Protein AF-A0A316VBJ9-F1 (afdb_monomer_lite)

Sequence (250 aa):
MTFPTDPPEALTIVIVWHLAFTQAAPQSRPNLYTRKSGAHWKADWDPKSTPYPAARRDDISFSYQSAAAHGNVTIADPYNYLEKSASSSKEVQDFIDQQNSFFKTYQQRIKDTDAIRASIKDAGHYDELSYPEAYGSSDNPLYVYTHKELGSDLKSLYVATEAEIDQAVKNKFSPLPGKKVLDESSLDKNFLIFDQNISPDGKTLLYRLQQRGTNDLTTVHLVDISGLHEGKDAKSYPEQISGNQDILDG

Structure (mmCIF, N/CA/C/O backbone):
data_AF-A0A316VBJ9-F1
#
_entry.id   AF-A0A316VBJ9-F1
#
loop_
_atom_site.group_PDB
_atom_site.id
_atom_site.type_symbol
_atom_site.label_atom_id
_atom_site.label_alt_id
_atom_site.label_comp_id
_atom_site.label_asym_id
_atom_site.label_entity_id
_atom_site.label_seq_id
_atom_site.pdbx_PDB_ins_code
_atom_site.Cartn_x
_atom_site.Cartn_y
_atom_site.Cartn_z
_atom_site.occupancy
_atom_site.B_iso_or_equiv
_atom_site.auth_seq_id
_atom_site.auth_comp_id
_atom_site.auth_asym_id
_atom_site.auth_atom_id
_atom_site.pdbx_PDB_model_num
ATOM 1 N N . MET A 1 1 ? 24.423 -10.918 65.074 1.00 43.62 1 MET A N 1
ATOM 2 C CA . MET A 1 1 ? 23.121 -10.571 64.469 1.00 43.62 1 MET A CA 1
ATOM 3 C C . MET A 1 1 ? 23.283 -10.681 62.970 1.00 43.62 1 MET A C 1
ATOM 5 O O . MET A 1 1 ? 23.841 -9.789 62.350 1.00 43.62 1 MET A O 1
ATOM 9 N N . THR A 1 2 ? 22.922 -11.834 62.430 1.00 38.69 2 THR A N 1
ATOM 10 C CA . THR A 1 2 ? 22.982 -12.171 61.008 1.00 38.69 2 THR A CA 1
ATOM 11 C C . THR A 1 2 ? 21.551 -12.179 60.492 1.00 38.69 2 THR A C 1
ATOM 13 O O . THR A 1 2 ? 20.716 -12.907 61.023 1.00 38.69 2 THR A O 1
ATOM 16 N N . PHE A 1 3 ? 21.261 -11.340 59.503 1.00 34.84 3 PHE A N 1
ATOM 17 C CA . PHE A 1 3 ? 19.997 -11.363 58.776 1.00 34.84 3 PHE A CA 1
ATOM 18 C C . PHE A 1 3 ? 20.146 -12.288 57.566 1.00 34.84 3 PHE A C 1
ATOM 20 O O . PHE A 1 3 ? 21.071 -12.080 56.781 1.00 34.84 3 PHE A O 1
ATOM 27 N N . PRO A 1 4 ? 19.250 -13.263 57.370 1.00 48.00 4 PRO A N 1
ATOM 28 C CA . PRO A 1 4 ? 18.953 -13.787 56.052 1.00 48.00 4 PRO A CA 1
ATOM 29 C C . PRO A 1 4 ? 17.629 -13.183 55.573 1.00 48.00 4 PRO A C 1
ATOM 31 O O . PRO A 1 4 ? 16.663 -13.129 56.328 1.00 48.00 4 PRO A O 1
ATOM 34 N N . THR A 1 5 ? 17.570 -12.728 54.328 1.00 44.34 5 THR A N 1
ATOM 35 C CA . THR A 1 5 ? 16.315 -12.627 53.568 1.00 44.34 5 THR A CA 1
ATOM 36 C C . THR A 1 5 ? 16.679 -12.689 52.092 1.00 44.34 5 THR A C 1
ATOM 38 O O . THR A 1 5 ? 17.076 -11.695 51.490 1.00 44.34 5 THR A O 1
ATOM 41 N N . ASP A 1 6 ? 16.587 -13.894 51.534 1.00 45.88 6 ASP A N 1
ATOM 42 C CA . ASP A 1 6 ? 16.456 -14.078 50.093 1.00 45.88 6 ASP A CA 1
ATOM 43 C C . ASP A 1 6 ? 15.147 -13.419 49.617 1.00 45.88 6 ASP A C 1
ATOM 45 O O . ASP A 1 6 ? 14.146 -13.448 50.347 1.00 45.88 6 ASP A O 1
ATOM 49 N N . PRO A 1 7 ? 15.112 -12.818 48.416 1.00 49.09 7 PRO A N 1
ATOM 50 C CA . PRO A 1 7 ? 13.869 -12.355 47.817 1.00 49.09 7 PRO A CA 1
ATOM 51 C C . PRO A 1 7 ? 13.040 -13.550 47.309 1.00 49.09 7 PRO A C 1
ATOM 53 O O . PRO A 1 7 ? 13.610 -14.559 46.889 1.00 49.09 7 PRO A O 1
ATOM 56 N N . PRO A 1 8 ? 11.697 -13.462 47.314 1.00 45.38 8 PRO A N 1
ATOM 57 C CA . PRO A 1 8 ? 10.857 -14.532 46.801 1.00 45.38 8 PRO A CA 1
ATOM 58 C C . PRO A 1 8 ? 10.971 -14.622 45.275 1.00 45.38 8 PRO A C 1
ATOM 60 O O . PRO A 1 8 ? 10.934 -13.615 44.566 1.00 45.38 8 PRO A O 1
ATOM 63 N N . GLU A 1 9 ? 11.091 -15.855 44.791 1.00 37.72 9 GLU A N 1
ATOM 64 C CA . GLU A 1 9 ? 11.059 -16.219 43.380 1.00 37.72 9 GLU A CA 1
ATOM 65 C C . GLU A 1 9 ? 9.796 -15.669 42.697 1.00 37.72 9 GLU A C 1
ATOM 67 O O . GLU A 1 9 ? 8.664 -15.925 43.116 1.00 37.72 9 GLU A O 1
ATOM 72 N N . ALA A 1 10 ? 9.995 -14.913 41.617 1.00 37.97 10 ALA A N 1
ATOM 73 C CA . ALA A 1 10 ? 8.923 -14.479 40.739 1.00 37.97 10 ALA A CA 1
ATOM 74 C C . ALA A 1 10 ? 8.396 -15.688 39.951 1.00 37.97 10 ALA A C 1
ATOM 76 O O . ALA A 1 10 ? 9.034 -16.182 39.018 1.00 37.97 10 ALA A O 1
ATOM 77 N N . LEU A 1 11 ? 7.211 -16.159 40.332 1.00 29.84 11 LEU A N 1
ATOM 78 C CA . LEU A 1 11 ? 6.446 -17.162 39.601 1.00 29.84 11 LEU A CA 1
ATOM 79 C C . LEU A 1 11 ? 6.048 -16.579 38.234 1.00 29.84 11 LEU A C 1
ATOM 81 O O . LEU A 1 11 ? 5.080 -15.834 38.106 1.00 29.84 11 LEU A O 1
ATOM 85 N N . THR A 1 12 ? 6.825 -16.901 37.202 1.00 31.16 12 THR A N 1
ATOM 86 C CA . THR A 1 12 ? 6.486 -16.577 35.813 1.00 31.16 12 THR A CA 1
ATOM 87 C C . THR A 1 12 ? 5.413 -17.559 35.352 1.00 31.16 12 THR A C 1
ATOM 89 O O . THR A 1 12 ? 5.709 -18.691 34.971 1.00 31.16 12 THR A O 1
ATOM 92 N N . ILE A 1 13 ? 4.148 -17.146 35.418 1.00 30.80 13 ILE A N 1
ATOM 93 C CA . ILE A 1 13 ? 3.036 -17.901 34.838 1.00 30.80 13 ILE A CA 1
ATOM 94 C C . ILE A 1 13 ? 2.991 -17.576 33.342 1.00 30.80 13 ILE A C 1
ATOM 96 O O . ILE A 1 13 ? 2.482 -16.539 32.926 1.00 30.80 13 ILE A O 1
ATOM 100 N N . VAL A 1 14 ? 3.528 -18.478 32.520 1.00 28.28 14 VAL A N 1
ATOM 101 C CA . VAL A 1 14 ? 3.320 -18.465 31.068 1.00 28.28 14 VAL A CA 1
ATOM 102 C C . VAL A 1 14 ? 1.932 -19.045 30.793 1.00 28.28 14 VAL A C 1
ATOM 104 O O . VAL A 1 14 ? 1.747 -20.262 30.782 1.00 28.28 14 VAL A O 1
ATOM 107 N N . ILE A 1 15 ? 0.933 -18.182 30.597 1.00 32.59 15 ILE A N 1
ATOM 108 C CA . ILE A 1 15 ? -0.398 -18.603 30.144 1.00 32.59 15 ILE A CA 1
ATOM 109 C C . ILE A 1 15 ? -0.349 -18.764 28.622 1.00 32.59 15 ILE A C 1
ATOM 111 O O . ILE A 1 15 ? -0.458 -17.799 27.869 1.00 32.59 15 ILE A O 1
ATOM 115 N N . VAL A 1 16 ? -0.170 -20.003 28.164 1.00 26.97 16 VAL A N 1
ATOM 116 C CA . VAL A 1 16 ? -0.302 -20.368 26.749 1.00 26.97 16 VAL A CA 1
ATOM 117 C C . VAL A 1 16 ? -1.788 -20.517 26.422 1.00 26.97 16 VAL A C 1
ATOM 119 O O . VAL A 1 16 ? -2.390 -21.563 26.671 1.00 26.97 16 VAL A O 1
ATOM 122 N N . TRP A 1 17 ? -2.392 -19.477 25.849 1.00 29.31 17 TRP A N 1
ATOM 123 C CA . TRP A 1 17 ? -3.736 -19.563 25.281 1.00 29.31 17 TRP A CA 1
ATOM 124 C C . TRP A 1 17 ? -3.707 -20.380 23.986 1.00 29.31 17 TRP A C 1
ATOM 126 O O . TRP A 1 17 ? -3.289 -19.904 22.934 1.00 29.31 17 TRP A O 1
ATOM 136 N N . HIS A 1 18 ? -4.190 -21.621 24.051 1.00 29.30 18 HIS A N 1
ATOM 137 C CA . HIS A 1 18 ? -4.585 -22.368 22.860 1.00 29.30 18 HIS A CA 1
ATOM 138 C C . HIS A 1 18 ? -5.971 -21.884 22.420 1.00 29.30 18 HIS A C 1
ATOM 140 O O . HIS A 1 18 ? -6.995 -22.432 22.829 1.00 29.30 18 HIS A O 1
ATOM 146 N N . LEU A 1 19 ? -6.015 -20.847 21.582 1.00 35.38 19 LEU A N 1
ATOM 147 C CA . LEU A 1 19 ? -7.219 -20.505 20.826 1.00 35.38 19 LEU A CA 1
ATOM 148 C C . LEU A 1 19 ? -7.423 -21.563 19.737 1.00 35.38 19 LEU A C 1
ATOM 150 O O . LEU A 1 19 ? -6.869 -21.486 18.641 1.00 35.38 19 LEU A O 1
ATOM 154 N N . ALA A 1 20 ? -8.225 -22.577 20.053 1.00 31.31 20 ALA A N 1
ATOM 155 C CA . ALA A 1 20 ? -8.790 -23.465 19.052 1.00 31.31 20 ALA A CA 1
ATOM 156 C C . ALA A 1 20 ? -9.831 -22.678 18.243 1.00 31.31 20 ALA A C 1
ATOM 158 O O . ALA A 1 20 ? -11.001 -22.588 18.619 1.00 31.31 20 ALA A O 1
ATOM 159 N N . PHE A 1 21 ? -9.404 -22.089 17.125 1.00 34.66 21 PHE A N 1
ATOM 160 C CA . PHE A 1 21 ? -10.326 -21.619 16.098 1.00 34.66 21 PHE A CA 1
ATOM 161 C C . PHE A 1 21 ? -11.151 -22.817 15.624 1.00 34.66 21 PHE A C 1
ATOM 163 O O . PHE A 1 21 ? -10.637 -23.737 14.986 1.00 34.66 21 PHE A O 1
ATOM 170 N N . THR A 1 22 ? -12.445 -22.817 15.935 1.00 37.38 22 THR A N 1
ATOM 171 C CA . THR A 1 22 ? -13.410 -23.707 15.290 1.00 37.38 22 THR A CA 1
ATOM 172 C C . THR A 1 22 ? -13.590 -23.205 13.861 1.00 37.38 22 THR A C 1
ATOM 174 O O . THR A 1 22 ? -14.490 -22.427 13.554 1.00 37.38 22 THR A O 1
ATOM 177 N N . GLN A 1 23 ? -12.671 -23.610 12.983 1.00 37.97 23 GLN A N 1
ATOM 178 C CA . GLN A 1 23 ? -12.847 -23.508 11.542 1.00 37.97 23 GLN A CA 1
ATOM 179 C C . GLN A 1 23 ? -14.146 -24.238 11.195 1.00 37.97 23 GLN A C 1
ATOM 181 O O . GLN A 1 23 ? -14.302 -25.422 11.505 1.00 37.97 23 GLN A O 1
ATOM 186 N N . ALA A 1 24 ? -15.088 -23.535 10.565 1.00 41.62 24 ALA A N 1
ATOM 187 C CA . ALA A 1 24 ? -16.178 -24.197 9.868 1.00 41.62 24 ALA A CA 1
ATOM 188 C C . ALA A 1 24 ? -15.560 -25.265 8.956 1.00 41.62 24 ALA A C 1
ATOM 190 O O . ALA A 1 24 ? -14.603 -24.973 8.232 1.00 41.62 24 ALA A O 1
ATOM 191 N N . ALA A 1 25 ? -16.056 -26.502 9.050 1.00 36.25 25 ALA A N 1
ATOM 192 C CA . ALA A 1 25 ? -15.531 -27.615 8.274 1.00 36.25 25 ALA A CA 1
ATOM 193 C C . ALA A 1 25 ? -15.444 -27.190 6.799 1.00 36.25 25 ALA A C 1
ATOM 195 O O . ALA A 1 25 ? -16.459 -26.739 6.253 1.00 36.25 25 ALA A O 1
ATOM 196 N N . PRO A 1 26 ? -14.265 -27.276 6.154 1.00 39.97 26 PRO A N 1
ATOM 197 C CA . PRO A 1 26 ? -14.148 -26.926 4.752 1.00 39.97 26 PRO A CA 1
ATOM 198 C C . PRO A 1 26 ? -15.129 -27.808 3.987 1.00 39.97 26 PRO A C 1
ATOM 200 O O . PRO A 1 26 ? -15.003 -29.035 3.996 1.00 39.97 26 PRO A O 1
ATOM 203 N N . GLN A 1 27 ? -16.134 -27.192 3.355 1.00 44.66 27 GLN A N 1
ATOM 204 C CA . GLN A 1 27 ? -16.960 -27.909 2.394 1.00 44.66 27 GLN A CA 1
ATOM 205 C C . GLN A 1 27 ? -16.010 -28.587 1.414 1.00 44.66 27 GLN A C 1
ATOM 207 O O . GLN A 1 27 ? -15.062 -27.951 0.946 1.00 44.66 27 GLN A O 1
ATOM 212 N N . SER A 1 28 ? -16.217 -29.883 1.179 1.00 38.12 28 SER A N 1
ATOM 213 C CA . SER A 1 28 ? -15.371 -30.707 0.322 1.00 38.12 28 SER A CA 1
ATOM 214 C C . SER A 1 28 ? -15.272 -30.057 -1.054 1.00 38.12 28 SER A C 1
ATOM 216 O O . SER A 1 28 ? -16.154 -30.222 -1.899 1.00 38.12 28 SER A O 1
ATOM 218 N N . ARG A 1 29 ? -14.219 -29.265 -1.267 1.00 51.59 29 ARG A N 1
ATOM 219 C CA . ARG A 1 29 ? -13.944 -28.661 -2.562 1.00 51.59 29 ARG A CA 1
ATOM 220 C C . ARG A 1 29 ? -13.631 -29.813 -3.515 1.00 51.59 29 ARG A C 1
ATOM 222 O O . ARG A 1 29 ? -12.867 -30.706 -3.134 1.00 51.59 29 ARG A O 1
ATOM 229 N N . PRO A 1 30 ? -14.193 -29.835 -4.735 1.00 46.28 30 PRO A N 1
ATOM 230 C CA . PRO A 1 30 ? -13.723 -30.765 -5.745 1.00 46.28 30 PRO A CA 1
ATOM 231 C C . PRO A 1 30 ? -12.208 -30.599 -5.872 1.00 46.28 30 PRO A C 1
ATOM 233 O O . PRO A 1 30 ? -11.677 -29.489 -5.838 1.00 46.28 30 PRO A O 1
ATOM 236 N N . ASN A 1 31 ? -11.519 -31.732 -5.930 1.00 43.50 31 ASN A N 1
ATOM 237 C CA . ASN A 1 31 ? -10.070 -31.840 -5.887 1.00 43.50 31 ASN A CA 1
ATOM 238 C C . ASN A 1 31 ? -9.469 -31.235 -7.177 1.00 43.50 31 ASN A C 1
ATOM 240 O O . ASN A 1 31 ? -9.134 -31.953 -8.116 1.00 43.50 31 ASN A O 1
ATOM 244 N N . LEU A 1 32 ? -9.376 -29.901 -7.246 1.00 47.41 32 LEU A N 1
ATOM 245 C CA . LEU A 1 32 ? -8.895 -29.134 -8.407 1.00 47.41 32 LEU A CA 1
ATOM 246 C C . LEU A 1 32 ? -7.389 -29.323 -8.672 1.00 47.41 32 LEU A C 1
ATOM 248 O O . LEU A 1 32 ? -6.874 -28.851 -9.681 1.00 47.41 32 LEU A O 1
ATOM 252 N N . TYR A 1 33 ? -6.685 -30.057 -7.805 1.00 45.66 33 TYR A N 1
ATOM 253 C CA . TYR A 1 33 ? -5.248 -30.310 -7.897 1.00 45.66 33 TYR A CA 1
ATOM 254 C C . TYR A 1 33 ? -4.902 -31.782 -8.143 1.00 45.66 33 TYR A C 1
ATOM 256 O O . TYR A 1 33 ? -3.882 -32.273 -7.663 1.00 45.66 33 TYR A O 1
ATOM 264 N N . THR A 1 34 ? -5.664 -32.495 -8.977 1.00 44.47 34 THR A N 1
ATOM 265 C CA . THR A 1 34 ? -5.051 -33.612 -9.719 1.00 44.47 34 THR A CA 1
ATOM 266 C C . THR A 1 34 ? -4.151 -33.027 -10.807 1.00 44.47 34 THR A C 1
ATOM 268 O O . THR A 1 34 ? -4.481 -32.982 -11.991 1.00 44.47 34 THR A O 1
ATOM 271 N N . ARG A 1 35 ? -2.978 -32.536 -10.388 1.00 46.91 35 ARG A N 1
ATOM 272 C CA . ARG A 1 35 ? -1.891 -32.156 -11.287 1.00 46.91 35 ARG A CA 1
ATOM 273 C C . ARG A 1 35 ? -1.457 -33.435 -11.993 1.00 46.91 35 ARG A C 1
ATOM 275 O O . ARG A 1 35 ? -0.703 -34.222 -11.431 1.00 46.91 35 ARG A O 1
ATOM 282 N N . LYS A 1 36 ? -1.957 -33.668 -13.212 1.00 47.69 36 LYS A N 1
ATOM 283 C CA . LYS A 1 36 ? -1.392 -34.678 -14.111 1.00 47.69 36 LYS A CA 1
ATOM 284 C C . LYS A 1 36 ? 0.086 -34.332 -14.294 1.00 47.69 36 LYS A C 1
ATOM 286 O O . LYS A 1 36 ? 0.435 -33.419 -15.041 1.00 47.69 36 LYS A O 1
ATOM 291 N N . SER A 1 37 ? 0.942 -35.028 -13.555 1.00 46.81 37 SER A N 1
ATOM 292 C CA . SER A 1 37 ? 2.392 -35.021 -13.699 1.00 46.81 37 SER A CA 1
ATOM 293 C C . SER A 1 37 ? 2.715 -35.527 -15.105 1.00 46.81 37 SER A C 1
ATOM 295 O O . SER A 1 37 ? 2.762 -36.729 -15.345 1.00 46.81 37 SER A O 1
ATOM 297 N N . GLY A 1 38 ? 2.806 -34.607 -16.062 1.00 42.53 38 GLY A N 1
ATOM 298 C CA . GLY A 1 38 ? 2.969 -34.925 -17.482 1.00 42.53 38 GLY A CA 1
ATOM 299 C C . GLY A 1 38 ? 2.741 -33.740 -18.421 1.00 42.53 38 GLY A C 1
ATOM 300 O O . GLY A 1 38 ? 3.240 -33.751 -19.542 1.00 42.53 38 GLY A O 1
ATOM 301 N N . ALA A 1 39 ? 2.057 -32.681 -17.974 1.00 45.50 39 ALA A N 1
ATOM 302 C CA . ALA A 1 39 ? 2.025 -31.426 -18.718 1.00 45.50 39 ALA A CA 1
ATOM 303 C C . ALA A 1 39 ? 3.348 -30.674 -18.507 1.00 45.50 39 ALA A C 1
ATOM 305 O O . ALA A 1 39 ? 3.509 -29.907 -17.556 1.00 45.50 39 ALA A O 1
ATOM 306 N N . HIS A 1 40 ? 4.315 -30.910 -19.394 1.00 46.25 40 HIS A N 1
ATOM 307 C CA . HIS A 1 40 ? 5.366 -29.935 -19.646 1.00 46.25 40 HIS A CA 1
ATOM 308 C C . HIS A 1 40 ? 4.662 -28.625 -20.005 1.00 46.25 40 HIS A C 1
ATOM 310 O O . HIS A 1 40 ? 4.031 -28.536 -21.056 1.00 46.25 40 HIS A O 1
ATOM 316 N N . TRP A 1 41 ? 4.728 -27.628 -19.127 1.00 48.56 41 TRP A N 1
ATOM 317 C CA . TRP A 1 41 ? 4.361 -26.259 -19.459 1.00 48.56 41 TRP A CA 1
ATOM 318 C C . TRP A 1 41 ? 5.409 -25.766 -20.464 1.00 48.56 41 TRP A C 1
ATOM 320 O O . TRP A 1 41 ? 6.340 -25.046 -20.140 1.00 48.56 41 TRP A O 1
ATOM 330 N N . LYS A 1 42 ? 5.348 -26.210 -21.720 1.00 52.47 42 LYS A N 1
ATOM 331 C CA . LYS A 1 42 ? 5.955 -25.394 -22.760 1.00 52.47 42 LYS A CA 1
ATOM 332 C C . LYS A 1 42 ? 5.109 -24.137 -22.757 1.00 52.47 42 LYS A C 1
ATOM 334 O O . LYS A 1 42 ? 3.927 -24.198 -23.073 1.00 52.47 42 LYS A O 1
ATOM 339 N N . ALA A 1 43 ? 5.678 -23.030 -22.291 1.00 58.00 43 ALA A N 1
ATOM 340 C CA . ALA A 1 43 ? 5.102 -21.743 -22.616 1.00 58.00 43 ALA A CA 1
ATOM 341 C C . ALA A 1 43 ? 4.974 -21.745 -24.145 1.00 58.00 43 ALA A C 1
ATOM 343 O O . ALA A 1 43 ? 5.987 -21.870 -24.832 1.00 58.00 43 ALA A O 1
ATOM 344 N N . ASP A 1 44 ? 3.748 -21.691 -24.671 1.00 66.81 44 ASP A N 1
ATOM 345 C CA . ASP A 1 44 ? 3.440 -21.623 -26.112 1.00 66.81 44 ASP A CA 1
ATOM 346 C C . ASP A 1 44 ? 3.875 -20.270 -26.713 1.00 66.81 44 ASP A C 1
ATOM 348 O O . ASP A 1 44 ? 3.222 -19.679 -27.576 1.00 66.81 44 ASP A O 1
ATOM 352 N N . TRP A 1 45 ? 4.959 -19.716 -26.185 1.00 72.44 45 TRP A N 1
ATOM 353 C CA . TRP A 1 45 ? 5.523 -18.450 -26.560 1.00 72.44 45 TRP A CA 1
ATOM 354 C C . TRP A 1 45 ? 6.801 -18.708 -27.348 1.00 72.44 45 TRP A C 1
ATOM 356 O O . TRP A 1 45 ? 7.751 -19.323 -26.864 1.00 72.44 45 TRP A O 1
ATOM 366 N N . ASP A 1 46 ? 6.797 -18.233 -28.586 1.00 82.81 46 ASP A N 1
ATOM 367 C CA . ASP A 1 46 ? 7.933 -18.277 -29.489 1.00 82.81 46 ASP A CA 1
ATOM 368 C C . ASP A 1 46 ? 8.228 -16.840 -29.952 1.00 82.81 46 ASP A C 1
ATOM 370 O O . ASP A 1 46 ? 7.377 -16.239 -30.613 1.00 82.81 46 ASP A O 1
ATOM 374 N N . PRO A 1 47 ? 9.417 -16.284 -29.650 1.00 85.31 47 PRO A N 1
ATOM 375 C CA . PRO A 1 47 ? 9.780 -14.921 -30.038 1.00 85.31 47 PRO A CA 1
ATOM 376 C C . PRO A 1 47 ? 9.828 -14.721 -31.549 1.00 85.31 47 PRO A C 1
ATOM 378 O O . PRO A 1 47 ? 9.805 -13.585 -32.011 1.00 85.31 47 PRO A O 1
ATOM 381 N N . LYS A 1 48 ? 9.935 -15.796 -32.336 1.00 86.62 48 LYS A N 1
ATOM 382 C CA . LYS A 1 48 ? 9.921 -15.689 -33.797 1.00 86.62 48 LYS A CA 1
ATOM 383 C C . LYS A 1 48 ? 8.508 -15.448 -34.318 1.00 86.62 48 LYS A C 1
ATOM 385 O O . LYS A 1 48 ? 8.331 -14.637 -35.220 1.00 86.62 48 LYS A O 1
ATOM 390 N N . SER A 1 49 ? 7.514 -16.132 -33.753 1.00 85.19 49 SER A N 1
ATOM 391 C CA . SER A 1 49 ? 6.102 -15.963 -34.123 1.00 85.19 49 SER A CA 1
ATOM 392 C C . SER A 1 49 ? 5.420 -14.780 -33.428 1.00 85.19 49 SER A C 1
ATOM 394 O O . SER A 1 49 ? 4.489 -14.202 -33.979 1.00 85.19 49 SER A O 1
ATOM 396 N N . THR A 1 50 ? 5.864 -14.415 -32.221 1.00 85.81 50 THR A N 1
ATOM 397 C CA . THR A 1 50 ? 5.352 -13.280 -31.440 1.00 85.81 50 THR A CA 1
ATOM 398 C C . THR A 1 50 ? 6.539 -12.438 -30.947 1.00 85.81 50 THR A C 1
ATOM 400 O O . THR A 1 50 ? 6.969 -12.602 -29.801 1.00 85.81 50 THR A O 1
ATOM 403 N N . PRO A 1 51 ? 7.122 -11.584 -31.810 1.00 91.44 51 PRO A N 1
ATOM 404 C CA . PRO A 1 51 ? 8.320 -10.824 -31.474 1.00 91.44 51 PRO A CA 1
ATOM 405 C C . PRO A 1 51 ? 8.067 -9.822 -30.351 1.00 91.44 51 PRO A C 1
ATOM 407 O O . PRO A 1 51 ? 6.972 -9.279 -30.207 1.00 91.44 51 PRO A O 1
ATOM 410 N N . TYR A 1 52 ? 9.112 -9.570 -29.566 1.00 94.06 52 TYR A N 1
ATOM 411 C CA . TYR A 1 52 ? 9.095 -8.517 -28.559 1.00 94.06 52 TYR A CA 1
ATOM 412 C C . TYR A 1 52 ? 8.962 -7.132 -29.205 1.00 94.06 52 TYR A C 1
ATOM 414 O O . TYR A 1 52 ? 9.457 -6.930 -30.320 1.00 94.06 52 TYR A O 1
ATOM 422 N N . PRO A 1 53 ? 8.371 -6.156 -28.493 1.00 95.19 53 PRO A N 1
ATOM 423 C CA . PRO A 1 53 ? 8.456 -4.758 -28.887 1.00 95.19 53 PRO A CA 1
ATOM 424 C C . PRO A 1 53 ? 9.909 -4.319 -29.083 1.00 95.19 53 PRO A C 1
ATOM 426 O O . PRO A 1 53 ? 10.791 -4.674 -28.296 1.00 95.19 53 PRO A O 1
ATOM 429 N N . ALA A 1 54 ? 10.161 -3.540 -30.133 1.00 94.88 54 ALA A N 1
ATOM 430 C CA . ALA A 1 54 ? 11.486 -2.997 -30.385 1.00 94.88 54 ALA A CA 1
ATOM 431 C C . ALA A 1 54 ? 11.829 -1.939 -29.326 1.00 94.88 54 ALA A C 1
ATOM 433 O O . ALA A 1 54 ? 11.033 -1.045 -29.051 1.00 94.88 54 ALA A O 1
ATOM 434 N N . ALA A 1 55 ? 13.032 -2.022 -28.760 1.00 96.12 55 ALA A N 1
ATOM 435 C CA . ALA A 1 55 ? 13.571 -1.010 -27.860 1.00 96.12 55 ALA A CA 1
ATOM 436 C C . ALA A 1 55 ? 14.731 -0.291 -28.555 1.00 96.12 55 ALA A C 1
ATOM 438 O O . ALA A 1 55 ? 15.685 -0.946 -28.993 1.00 96.12 55 ALA A O 1
ATOM 439 N N . ARG A 1 56 ? 14.663 1.045 -28.642 1.00 96.06 56 ARG A N 1
ATOM 440 C CA . ARG A 1 56 ? 15.782 1.871 -29.118 1.00 96.06 56 ARG A CA 1
ATOM 441 C C . ARG A 1 56 ? 17.007 1.616 -28.240 1.00 96.06 56 ARG A C 1
ATOM 443 O O . ARG A 1 56 ? 16.867 1.352 -27.049 1.00 96.06 56 ARG A O 1
ATOM 450 N N . ARG A 1 57 ? 18.194 1.667 -28.841 1.00 98.12 57 ARG A N 1
ATOM 451 C CA . ARG A 1 57 ? 19.475 1.557 -28.142 1.00 98.12 57 ARG A CA 1
ATOM 452 C C . ARG A 1 57 ? 20.306 2.788 -28.453 1.00 98.12 57 ARG A C 1
ATOM 454 O O . ARG A 1 57 ? 20.493 3.097 -29.627 1.00 98.12 57 ARG A O 1
ATOM 461 N N . ASP A 1 58 ? 20.800 3.428 -27.408 1.00 96.38 58 ASP A N 1
ATOM 462 C CA . ASP A 1 58 ? 21.694 4.574 -27.495 1.00 96.38 58 ASP A CA 1
ATOM 463 C C . ASP A 1 58 ? 23.146 4.169 -27.259 1.00 96.38 58 ASP A C 1
ATOM 465 O O . ASP A 1 58 ? 23.435 3.104 -26.712 1.00 96.38 58 ASP A O 1
ATOM 469 N N . ASP A 1 59 ? 24.065 5.034 -27.674 1.00 97.56 59 ASP A N 1
ATOM 470 C CA . ASP A 1 59 ? 25.492 4.912 -27.371 1.00 97.56 59 ASP A CA 1
ATOM 471 C C . ASP A 1 59 ? 25.838 5.775 -26.148 1.00 97.56 59 ASP A C 1
ATOM 473 O O . ASP A 1 59 ? 26.619 6.724 -26.211 1.00 97.56 59 ASP A O 1
ATOM 477 N N . ILE A 1 60 ? 25.151 5.507 -25.034 1.00 97.81 60 ILE A N 1
ATOM 478 C CA . ILE A 1 60 ? 25.398 6.158 -23.743 1.00 97.81 60 ILE A CA 1
ATOM 479 C C . ILE A 1 60 ? 26.264 5.225 -22.904 1.00 97.81 60 ILE A C 1
ATOM 481 O O . ILE A 1 60 ? 26.032 4.018 -22.848 1.00 97.81 60 ILE A O 1
ATOM 485 N N . SER A 1 61 ? 27.284 5.782 -22.256 1.00 98.19 61 SER A N 1
ATOM 486 C CA . SER A 1 61 ? 28.165 5.057 -21.343 1.00 98.19 61 SER A CA 1
ATOM 487 C C . SER A 1 61 ? 28.528 5.923 -20.145 1.00 98.19 61 SER A C 1
ATOM 489 O O . SER A 1 61 ? 28.716 7.132 -20.272 1.00 98.19 61 SER A O 1
ATOM 491 N N . PHE A 1 62 ? 28.697 5.283 -18.995 1.00 98.06 62 PHE A N 1
ATOM 492 C CA . PHE A 1 62 ? 29.104 5.915 -17.747 1.00 98.06 62 PHE A CA 1
ATOM 493 C C . PHE A 1 62 ? 30.448 5.356 -17.285 1.00 98.06 62 PHE A C 1
ATOM 495 O O . PHE A 1 62 ? 30.763 4.190 -17.517 1.00 98.06 62 PHE A O 1
ATOM 502 N N . SER A 1 63 ? 31.259 6.194 -16.644 1.00 97.94 63 SER A N 1
ATOM 503 C CA . SER A 1 63 ? 32.577 5.818 -16.131 1.00 97.94 63 SER A CA 1
ATOM 504 C C . SER A 1 63 ? 32.566 5.846 -14.609 1.00 97.94 63 SER A C 1
ATOM 506 O O . SER A 1 63 ? 32.222 6.869 -14.016 1.00 97.94 63 SER A O 1
ATOM 508 N N . TYR A 1 64 ? 32.961 4.739 -13.987 1.00 97.75 64 TYR A N 1
ATOM 509 C CA . TYR A 1 64 ? 32.979 4.576 -12.536 1.00 97.75 64 TYR A CA 1
ATOM 510 C C . TYR A 1 64 ? 34.373 4.188 -12.057 1.00 97.75 64 TYR A C 1
ATOM 512 O O . TYR A 1 64 ? 35.043 3.364 -12.678 1.00 97.75 64 TYR A O 1
ATOM 520 N N . GLN A 1 65 ? 34.793 4.737 -10.920 1.00 97.75 65 GLN A N 1
ATOM 521 C CA . GLN A 1 65 ? 36.027 4.317 -10.259 1.00 97.75 65 GLN A CA 1
ATOM 522 C C . GLN A 1 65 ? 35.866 2.896 -9.706 1.00 97.75 65 GLN A C 1
ATOM 524 O O . GLN A 1 65 ? 34.878 2.581 -9.044 1.00 97.75 65 GLN A O 1
ATOM 529 N N . SER A 1 66 ? 36.856 2.044 -9.946 1.00 97.38 66 SER A N 1
ATOM 530 C CA . SER A 1 66 ? 36.904 0.664 -9.474 1.00 97.38 66 SER A CA 1
ATOM 531 C C . SER A 1 66 ? 38.220 0.405 -8.757 1.00 97.38 66 SER A C 1
ATOM 533 O O . SER A 1 66 ? 39.303 0.479 -9.342 1.00 97.38 66 SER A O 1
ATOM 535 N N . ALA A 1 67 ? 38.122 0.040 -7.479 1.00 96.19 67 ALA A N 1
ATOM 536 C CA . ALA A 1 67 ? 39.280 -0.351 -6.683 1.00 96.19 67 ALA A CA 1
ATOM 537 C C . ALA A 1 67 ? 39.965 -1.605 -7.251 1.00 96.19 67 ALA A C 1
ATOM 539 O O . ALA A 1 67 ? 41.189 -1.663 -7.285 1.00 96.19 67 ALA A O 1
ATOM 540 N N . ALA A 1 68 ? 39.187 -2.574 -7.749 1.00 96.44 68 ALA A N 1
ATOM 541 C CA . ALA A 1 68 ? 39.713 -3.813 -8.325 1.00 96.44 68 ALA A CA 1
ATOM 542 C C . ALA A 1 68 ? 40.444 -3.587 -9.657 1.00 96.44 68 ALA A C 1
ATOM 544 O O . ALA A 1 68 ? 41.419 -4.271 -9.949 1.00 96.44 68 ALA A O 1
ATOM 545 N N . ALA A 1 69 ? 39.989 -2.618 -10.457 1.00 94.94 69 ALA A N 1
ATOM 546 C CA . ALA A 1 69 ? 40.672 -2.226 -11.688 1.00 94.94 69 ALA A CA 1
ATOM 547 C C . ALA A 1 69 ? 41.792 -1.198 -11.445 1.00 94.94 69 ALA A C 1
ATOM 549 O O . ALA A 1 69 ? 42.469 -0.810 -12.393 1.00 94.94 69 ALA A O 1
ATOM 550 N N . HIS A 1 70 ? 41.968 -0.740 -10.197 1.00 93.81 70 HIS A N 1
ATOM 551 C CA . HIS A 1 70 ? 42.856 0.360 -9.817 1.00 93.81 70 HIS A CA 1
ATOM 552 C C . HIS A 1 70 ? 42.698 1.600 -10.722 1.00 93.81 70 HIS A C 1
ATOM 554 O O . HIS A 1 70 ? 43.677 2.245 -11.095 1.00 93.81 70 HIS A O 1
ATOM 560 N N . GLY A 1 71 ? 41.457 1.923 -11.096 1.00 95.69 71 GLY A N 1
ATOM 561 C CA . GLY A 1 71 ? 41.145 2.986 -12.048 1.00 95.69 71 GLY A CA 1
ATOM 562 C C . GLY A 1 71 ? 39.685 2.964 -12.493 1.00 95.69 71 GLY A C 1
ATOM 563 O O . GLY A 1 71 ? 38.841 2.330 -11.865 1.00 95.69 71 GLY A O 1
ATOM 564 N N . ASN A 1 72 ? 39.379 3.656 -13.588 1.00 97.69 72 ASN A N 1
ATOM 565 C CA . ASN A 1 72 ? 38.014 3.746 -14.104 1.00 97.69 72 ASN A CA 1
ATOM 566 C C . ASN A 1 72 ? 37.608 2.529 -14.944 1.00 97.69 72 ASN A C 1
ATOM 568 O O . ASN A 1 72 ? 38.402 1.999 -15.720 1.00 97.69 72 ASN A O 1
ATOM 572 N N . VAL A 1 73 ? 36.331 2.161 -14.852 1.00 98.06 73 VAL A N 1
ATOM 573 C CA . VAL A 1 73 ? 35.652 1.198 -15.722 1.00 98.06 73 VAL A CA 1
ATOM 574 C C . VAL A 1 73 ? 34.483 1.901 -16.402 1.00 98.06 73 VAL A C 1
ATOM 576 O O . VAL A 1 73 ? 33.661 2.536 -15.742 1.00 98.06 73 VAL A O 1
ATOM 579 N N . THR A 1 74 ? 34.404 1.773 -17.724 1.00 98.12 74 THR A N 1
ATOM 580 C CA . THR A 1 74 ? 33.303 2.310 -18.529 1.00 98.12 74 THR A CA 1
ATOM 581 C C . THR A 1 74 ? 32.252 1.234 -18.779 1.00 98.12 74 THR A C 1
ATOM 583 O O . THR A 1 74 ? 32.585 0.128 -19.204 1.00 98.12 74 THR A O 1
ATOM 586 N N . ILE A 1 75 ? 30.987 1.560 -18.525 1.00 97.94 75 ILE A N 1
ATOM 587 C CA . ILE A 1 75 ? 29.834 0.671 -18.677 1.00 97.94 75 ILE A CA 1
ATOM 588 C C . ILE A 1 75 ? 28.836 1.342 -19.619 1.00 97.94 75 ILE A C 1
ATOM 590 O O . ILE A 1 75 ? 28.419 2.471 -19.370 1.00 97.94 75 ILE A O 1
ATOM 594 N N . ALA A 1 76 ? 28.456 0.647 -20.690 1.00 98.38 76 ALA A N 1
ATOM 595 C CA . ALA A 1 76 ? 27.425 1.121 -21.604 1.00 98.38 76 ALA A CA 1
ATOM 596 C C . ALA A 1 76 ? 26.030 0.959 -20.988 1.00 98.38 76 ALA A C 1
ATOM 598 O O . ALA A 1 76 ? 25.687 -0.122 -20.504 1.00 98.38 76 ALA A O 1
ATOM 599 N N . ASP A 1 77 ? 25.217 2.007 -21.080 1.00 98.12 77 ASP A N 1
ATOM 600 C CA . ASP A 1 77 ? 23.799 2.011 -20.735 1.00 98.12 77 ASP A CA 1
ATOM 601 C C . ASP A 1 77 ? 22.960 2.392 -21.968 1.00 98.12 77 ASP A C 1
ATOM 603 O O . ASP A 1 77 ? 22.519 3.533 -22.134 1.00 98.12 77 ASP A O 1
ATOM 607 N N . PRO A 1 78 ? 22.726 1.432 -22.876 1.00 98.25 78 PRO A N 1
ATOM 608 C CA . PRO A 1 78 ? 22.029 1.699 -24.127 1.00 98.25 78 PRO A CA 1
ATOM 609 C C . PRO A 1 78 ? 20.541 2.017 -23.944 1.00 98.25 78 PRO A C 1
ATOM 611 O O . PRO A 1 78 ? 19.884 2.383 -24.917 1.00 98.25 78 PRO A O 1
ATOM 614 N N . TYR A 1 79 ? 19.988 1.856 -22.740 1.00 98.12 79 TYR A N 1
ATOM 615 C CA . TYR A 1 79 ? 18.572 2.076 -22.454 1.00 98.12 79 TYR A CA 1
ATOM 616 C C . TYR A 1 79 ? 18.338 3.233 -21.481 1.00 98.12 79 TYR A C 1
ATOM 618 O O . TYR A 1 79 ? 17.215 3.396 -21.008 1.00 98.12 79 TYR A O 1
A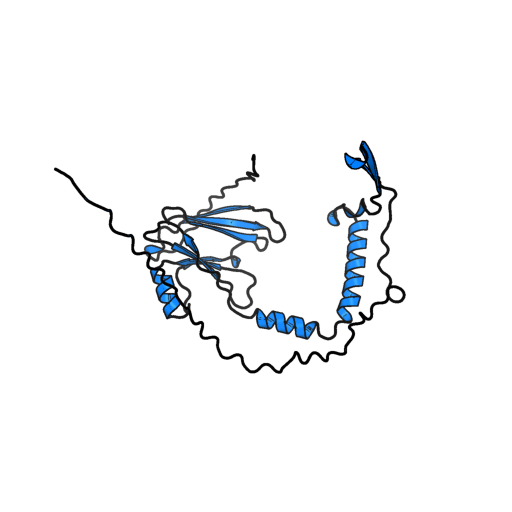TOM 626 N N . ASN A 1 80 ? 19.350 4.078 -21.259 1.00 97.75 80 ASN A N 1
ATOM 627 C CA . ASN A 1 80 ? 19.285 5.209 -20.335 1.00 97.75 80 ASN A CA 1
ATOM 628 C C . ASN A 1 80 ? 18.065 6.126 -20.563 1.00 97.75 80 ASN A C 1
ATOM 630 O O . ASN A 1 80 ? 17.493 6.672 -19.625 1.00 97.75 80 ASN A O 1
ATOM 634 N N . TYR A 1 81 ? 17.588 6.257 -21.807 1.00 97.25 81 TYR A N 1
ATOM 635 C CA . TYR A 1 81 ? 16.399 7.063 -22.116 1.00 97.25 81 TYR A CA 1
ATOM 636 C C . TYR A 1 81 ? 15.117 6.617 -21.391 1.00 97.25 81 TYR A C 1
ATOM 638 O O . TYR A 1 81 ? 14.208 7.439 -21.242 1.00 97.25 81 TYR A O 1
ATOM 646 N N . LEU A 1 82 ? 15.039 5.355 -20.946 1.00 97.88 82 LEU A N 1
ATOM 647 C CA . LEU A 1 82 ? 13.916 4.812 -20.175 1.00 97.88 82 LEU A CA 1
ATOM 648 C C . LEU A 1 82 ? 13.866 5.332 -18.730 1.00 97.88 82 LEU A C 1
ATOM 650 O O . LEU A 1 82 ? 12.848 5.149 -18.071 1.00 97.88 82 LEU A O 1
ATOM 654 N N . GLU A 1 83 ? 14.911 6.009 -18.242 1.00 96.94 83 GLU A N 1
ATOM 655 C CA . GLU A 1 83 ? 14.903 6.662 -16.923 1.00 96.94 83 GLU A CA 1
ATOM 656 C C . GLU A 1 83 ? 14.007 7.910 -16.889 1.00 96.94 83 GLU A C 1
ATOM 658 O O . GLU A 1 83 ? 13.611 8.381 -15.821 1.00 96.94 83 GLU A O 1
ATOM 663 N N . LYS A 1 84 ? 13.657 8.465 -18.056 1.00 96.31 84 LYS A N 1
ATOM 664 C CA . LYS A 1 84 ? 12.718 9.586 -18.136 1.00 96.31 84 LYS A CA 1
ATOM 665 C C . LYS A 1 84 ? 11.319 9.123 -17.746 1.00 96.31 84 LYS A C 1
ATOM 667 O O . LYS A 1 84 ? 10.851 8.080 -18.190 1.00 96.31 84 LYS A O 1
ATOM 672 N N . SER A 1 85 ? 10.604 9.961 -16.999 1.00 94.19 85 SER A N 1
ATOM 673 C CA . SER A 1 85 ? 9.191 9.714 -16.712 1.00 94.19 85 SER A CA 1
ATOM 674 C C . SER A 1 85 ? 8.372 9.627 -18.003 1.00 94.19 85 SER A C 1
ATOM 676 O O . SER A 1 85 ? 8.531 10.439 -18.918 1.00 94.19 85 SER A O 1
ATOM 678 N N . ALA A 1 86 ? 7.417 8.698 -18.042 1.00 94.31 86 ALA A N 1
ATOM 679 C CA . ALA A 1 86 ? 6.451 8.593 -19.132 1.00 94.31 86 ALA A CA 1
ATOM 680 C C . ALA A 1 86 ? 5.620 9.881 -19.303 1.00 94.31 86 ALA A C 1
ATOM 682 O O . ALA A 1 86 ? 5.242 10.239 -20.416 1.00 94.31 86 ALA A O 1
ATOM 683 N N . SER A 1 87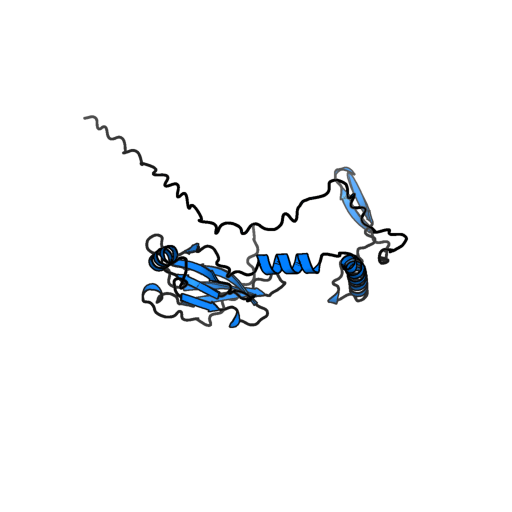 ? 5.410 10.637 -18.217 1.00 94.06 87 SER A N 1
ATOM 684 C CA . SER A 1 87 ? 4.714 11.930 -18.264 1.00 94.06 87 SER A CA 1
ATOM 685 C C . SER A 1 87 ? 5.501 13.031 -18.982 1.00 94.06 87 SER A C 1
ATOM 687 O O . SER A 1 87 ? 4.900 13.986 -19.469 1.00 94.06 87 SER A O 1
ATOM 689 N N . SER A 1 88 ? 6.831 12.914 -19.060 1.00 95.31 88 SER A N 1
ATOM 690 C CA . SER A 1 88 ? 7.711 13.904 -19.693 1.00 95.31 88 SER A CA 1
ATOM 691 C C . SER A 1 88 ? 8.361 13.408 -20.987 1.00 95.31 88 SER A C 1
ATOM 693 O O . SER A 1 88 ? 9.026 14.187 -21.672 1.00 95.31 88 SER A O 1
ATOM 695 N N . SER A 1 89 ? 8.160 12.140 -21.360 1.00 97.25 89 SER A N 1
ATOM 696 C CA . SER A 1 89 ? 8.736 11.531 -22.558 1.00 97.25 89 SER A CA 1
ATOM 697 C C . SER A 1 89 ? 7.708 10.695 -23.313 1.00 97.25 89 SER A C 1
ATOM 699 O O . SER A 1 89 ? 7.368 9.580 -22.915 1.00 97.25 89 SER A O 1
ATOM 701 N N . LYS A 1 90 ? 7.268 11.211 -24.469 1.00 97.06 90 LYS A N 1
ATOM 702 C CA . LYS A 1 90 ? 6.360 10.488 -25.369 1.00 97.06 90 LYS A CA 1
ATOM 703 C C . LYS A 1 90 ? 6.940 9.145 -25.820 1.00 97.06 90 LYS A C 1
ATOM 705 O O . LYS A 1 90 ? 6.204 8.174 -25.905 1.00 97.06 90 LYS A O 1
ATOM 710 N N . GLU A 1 91 ? 8.244 9.079 -26.076 1.00 96.06 91 GLU A N 1
ATOM 711 C CA . GLU A 1 91 ? 8.898 7.836 -26.497 1.00 96.06 91 GLU A CA 1
ATOM 712 C C . GLU A 1 91 ? 8.813 6.748 -25.417 1.00 96.06 91 GLU A C 1
ATOM 714 O O . GLU A 1 91 ? 8.518 5.594 -25.722 1.00 96.06 91 GLU A O 1
ATOM 719 N N . VAL A 1 92 ? 9.021 7.116 -24.147 1.00 97.69 92 VAL A N 1
ATOM 720 C CA . VAL A 1 92 ? 8.908 6.172 -23.025 1.00 97.69 92 VAL A CA 1
ATOM 721 C C . VAL A 1 92 ? 7.463 5.709 -22.862 1.00 97.69 92 VAL A C 1
ATOM 723 O O . VAL A 1 92 ? 7.223 4.512 -22.714 1.00 97.69 92 VAL A O 1
ATOM 726 N N . GLN A 1 93 ? 6.497 6.629 -22.954 1.00 97.88 93 GLN A N 1
ATOM 727 C CA . GLN A 1 93 ? 5.076 6.282 -22.922 1.00 97.88 93 GLN A CA 1
ATOM 728 C C . GLN A 1 93 ? 4.703 5.316 -24.059 1.00 97.88 93 GLN A C 1
ATOM 730 O O . GLN A 1 93 ? 4.084 4.285 -23.804 1.00 97.88 93 GLN A O 1
ATOM 735 N N . ASP A 1 94 ? 5.146 5.590 -25.289 1.00 97.44 94 ASP A N 1
ATOM 736 C CA . ASP A 1 94 ? 4.874 4.734 -26.446 1.00 97.44 94 ASP A CA 1
ATOM 737 C C . ASP A 1 94 ? 5.494 3.331 -26.267 1.00 97.44 94 ASP A C 1
ATOM 739 O O . ASP A 1 94 ? 4.873 2.326 -26.622 1.00 97.44 94 ASP A O 1
ATOM 743 N N . PHE A 1 95 ? 6.694 3.229 -25.683 1.00 97.50 95 PHE A N 1
ATOM 744 C CA . PHE A 1 95 ? 7.313 1.940 -25.362 1.00 97.50 95 PHE A CA 1
ATOM 745 C C . PHE A 1 95 ? 6.532 1.172 -24.283 1.00 97.50 95 PHE A C 1
ATOM 747 O O . PHE A 1 95 ? 6.276 -0.024 -24.449 1.00 97.50 95 PHE A O 1
ATOM 754 N N . ILE A 1 96 ? 6.092 1.845 -23.212 1.00 97.56 96 ILE A N 1
ATOM 755 C CA . ILE A 1 96 ? 5.235 1.256 -22.167 1.00 97.56 96 ILE A CA 1
ATOM 756 C C . ILE A 1 96 ? 3.934 0.722 -22.776 1.00 97.56 96 ILE A C 1
ATOM 758 O O . ILE A 1 96 ? 3.522 -0.399 -22.474 1.00 97.56 96 ILE A O 1
ATOM 762 N N . ASP A 1 97 ? 3.307 1.479 -23.673 1.00 97.50 97 ASP A N 1
ATOM 763 C CA . ASP A 1 97 ? 2.065 1.068 -24.325 1.00 97.50 97 ASP A CA 1
ATOM 764 C C . ASP A 1 97 ? 2.264 -0.157 -25.225 1.00 97.50 97 ASP A C 1
ATOM 766 O O . ASP A 1 97 ? 1.433 -1.072 -25.221 1.00 97.50 97 ASP A O 1
ATOM 770 N N . GLN A 1 98 ? 3.392 -0.239 -25.937 1.00 96.94 98 GLN A N 1
ATOM 771 C CA . GLN A 1 98 ? 3.749 -1.428 -26.714 1.00 96.94 98 GLN A CA 1
ATOM 772 C C . GLN A 1 98 ? 3.964 -2.656 -25.820 1.00 96.94 98 GLN A C 1
ATOM 774 O O . GLN A 1 98 ? 3.456 -3.733 -26.141 1.00 96.94 98 GLN A O 1
ATOM 779 N N . GLN A 1 99 ? 4.655 -2.505 -24.686 1.00 97.44 99 GLN A N 1
ATOM 780 C CA . GLN A 1 99 ? 4.844 -3.587 -23.712 1.00 97.44 99 GLN A CA 1
ATOM 781 C C . GLN A 1 99 ? 3.511 -4.038 -23.100 1.00 97.44 99 GLN A C 1
ATOM 783 O O . GLN A 1 99 ? 3.232 -5.235 -23.031 1.00 97.44 99 GLN A O 1
ATOM 788 N N . ASN A 1 100 ? 2.640 -3.096 -22.734 1.00 97.06 100 ASN A N 1
ATOM 789 C CA . ASN A 1 100 ? 1.302 -3.386 -22.217 1.00 97.06 100 ASN A CA 1
ATOM 790 C C . ASN A 1 100 ? 0.437 -4.120 -23.247 1.00 97.06 100 ASN A C 1
ATOM 792 O O . ASN A 1 100 ? -0.270 -5.067 -22.903 1.00 97.06 100 ASN A O 1
ATOM 796 N N . SER A 1 101 ? 0.486 -3.697 -24.512 1.00 95.44 101 SER A N 1
ATOM 797 C CA . SER A 1 101 ? -0.218 -4.364 -25.609 1.00 95.44 101 SER A CA 1
ATOM 798 C C . SER A 1 101 ? 0.293 -5.792 -25.798 1.00 95.44 101 SER A C 1
ATOM 800 O O . SER A 1 101 ? -0.494 -6.740 -25.773 1.00 95.44 101 SER A O 1
ATOM 802 N N . PHE A 1 102 ? 1.615 -5.965 -25.874 1.00 93.69 102 PHE A N 1
ATOM 803 C CA . PHE A 1 102 ? 2.257 -7.274 -25.955 1.00 93.69 102 PHE A CA 1
ATOM 804 C C . PHE A 1 102 ? 1.829 -8.182 -24.791 1.00 93.69 102 PHE A C 1
ATOM 806 O O . PHE A 1 102 ? 1.353 -9.297 -25.015 1.00 93.69 102 PHE A O 1
ATOM 813 N N . PHE A 1 103 ? 1.874 -7.686 -23.554 1.00 93.81 103 PHE A N 1
ATOM 814 C CA . PHE A 1 103 ? 1.448 -8.437 -22.374 1.00 93.81 103 PHE A CA 1
ATOM 815 C C . PHE A 1 103 ? -0.040 -8.822 -22.409 1.00 93.81 103 PHE A C 1
ATOM 817 O O . PHE A 1 103 ? -0.385 -9.966 -22.105 1.00 93.81 103 PHE A O 1
ATOM 824 N N . LYS A 1 104 ? -0.931 -7.924 -22.849 1.00 91.81 104 LYS A N 1
ATOM 825 C CA . LYS A 1 104 ? -2.363 -8.233 -23.010 1.00 91.81 104 LYS A CA 1
ATOM 826 C C . LYS A 1 104 ? -2.596 -9.383 -23.992 1.00 91.81 104 LYS A C 1
ATOM 828 O O . LYS A 1 104 ? -3.422 -10.250 -23.709 1.00 91.81 104 LYS A O 1
ATOM 833 N N . THR A 1 105 ? -1.855 -9.443 -25.104 1.00 89.62 105 THR A N 1
ATOM 834 C CA . THR A 1 105 ? -1.975 -10.567 -26.058 1.00 89.62 105 THR A CA 1
ATOM 835 C C . THR A 1 105 ? -1.558 -11.901 -25.442 1.00 89.62 105 THR A C 1
ATOM 837 O O . THR A 1 105 ? -2.146 -12.937 -25.749 1.00 89.62 105 THR A O 1
ATOM 840 N N . TYR A 1 106 ? -0.578 -11.884 -24.537 1.00 87.50 106 TYR A N 1
ATOM 841 C CA . TYR A 1 106 ? -0.177 -13.068 -23.789 1.00 87.50 106 TYR A CA 1
ATOM 842 C C . TYR A 1 106 ? -1.258 -13.488 -22.784 1.00 87.50 106 TYR A C 1
ATOM 844 O O . TYR A 1 106 ? -1.637 -14.658 -22.743 1.00 87.50 106 TYR A O 1
ATOM 852 N N . GLN A 1 107 ? -1.819 -12.536 -22.029 1.00 89.19 107 GLN A N 1
ATOM 853 C CA . GLN A 1 107 ? -2.892 -12.807 -21.065 1.00 89.19 107 GLN A CA 1
ATOM 854 C C . GLN A 1 107 ? -4.132 -13.436 -21.712 1.00 89.19 107 GLN A C 1
ATOM 856 O O . GLN A 1 107 ? -4.724 -14.335 -21.126 1.00 89.19 107 GLN A O 1
ATOM 861 N N . GLN A 1 108 ? -4.494 -13.031 -22.934 1.00 87.94 108 GLN A N 1
ATOM 862 C CA . GLN A 1 108 ? -5.625 -13.609 -23.678 1.00 87.94 108 GLN A CA 1
ATOM 863 C C . GLN A 1 108 ? -5.489 -15.117 -23.948 1.00 87.94 108 GLN A C 1
ATOM 865 O O . GLN A 1 108 ? -6.486 -15.782 -24.217 1.00 87.94 108 GLN A O 1
ATOM 870 N N . ARG A 1 109 ? -4.274 -15.677 -23.881 1.00 86.38 109 ARG A N 1
ATOM 871 C CA . ARG A 1 109 ? -4.033 -17.117 -24.073 1.00 86.38 109 ARG A CA 1
ATOM 872 C C . ARG A 1 109 ? -4.259 -17.934 -22.796 1.00 86.38 109 ARG A C 1
ATOM 874 O O . ARG A 1 109 ? -4.322 -19.162 -22.861 1.00 86.38 109 ARG A O 1
ATOM 881 N N . ILE A 1 110 ? -4.377 -17.281 -21.641 1.00 87.50 110 ILE A N 1
ATOM 882 C CA . ILE A 1 110 ? -4.585 -17.941 -20.353 1.00 87.50 110 ILE A CA 1
ATOM 883 C C . ILE A 1 110 ? -6.073 -18.296 -20.230 1.00 87.50 110 ILE A C 1
ATOM 885 O O . ILE A 1 110 ? -6.917 -17.442 -19.980 1.00 87.50 110 ILE A O 1
ATOM 889 N N . LYS A 1 111 ? -6.398 -19.581 -20.407 1.00 89.12 111 LYS A N 1
ATOM 890 C CA . LYS A 1 111 ? -7.790 -20.071 -20.455 1.00 89.12 111 LYS A CA 1
ATOM 891 C C . LYS A 1 111 ? -8.564 -19.869 -19.151 1.00 89.12 111 LYS A C 1
ATOM 893 O O . LYS A 1 111 ? -9.766 -19.640 -19.191 1.00 89.12 111 LYS A O 1
ATOM 898 N N . ASP A 1 112 ? -7.868 -19.917 -18.018 1.00 92.50 112 ASP A N 1
ATOM 899 C CA . ASP A 1 112 ? -8.496 -19.935 -16.694 1.00 92.50 112 ASP A CA 1
ATOM 900 C C . ASP A 1 112 ? -8.445 -18.576 -15.979 1.00 92.50 112 ASP A C 1
ATOM 902 O O . ASP A 1 112 ? -8.711 -18.505 -14.781 1.00 92.50 112 ASP A O 1
ATOM 906 N N . THR A 1 113 ? -8.099 -17.477 -16.667 1.00 90.50 113 THR A N 1
ATOM 907 C CA . THR A 1 113 ? -7.947 -16.164 -16.012 1.00 90.50 113 THR A CA 1
ATOM 908 C C . THR A 1 113 ? -9.207 -15.731 -15.271 1.00 90.50 113 THR A C 1
ATOM 910 O O . THR A 1 113 ? -9.103 -15.253 -14.145 1.00 90.50 113 THR A O 1
ATOM 913 N N . ASP A 1 114 ? -10.388 -15.918 -15.856 1.00 91.94 114 ASP A N 1
ATOM 914 C CA . ASP A 1 114 ? -11.635 -15.499 -15.214 1.00 91.94 114 ASP A CA 1
ATOM 915 C C . ASP A 1 114 ? -12.007 -16.399 -14.032 1.00 91.94 114 ASP A C 1
ATOM 917 O O . ASP A 1 114 ? -12.448 -15.892 -13.004 1.00 91.94 114 ASP A O 1
ATOM 921 N N . ALA A 1 115 ? -11.734 -17.706 -14.118 1.00 93.56 115 ALA A N 1
ATOM 922 C CA . ALA A 1 115 ? -11.906 -18.625 -12.993 1.00 93.56 115 ALA A CA 1
ATOM 923 C C . ALA A 1 115 ? -10.950 -18.289 -11.835 1.00 93.56 115 ALA A C 1
ATOM 925 O O . ALA A 1 115 ? -11.354 -18.296 -10.674 1.00 93.56 115 ALA A O 1
ATOM 926 N N . ILE A 1 116 ? -9.698 -17.931 -12.141 1.00 92.38 116 ILE A N 1
ATOM 927 C CA . ILE A 1 116 ? -8.714 -17.477 -11.149 1.00 92.38 116 ILE A CA 1
ATOM 928 C C . ILE A 1 116 ? -9.164 -16.155 -10.519 1.00 92.38 116 ILE A C 1
ATOM 930 O O . ILE A 1 116 ? -9.163 -16.036 -9.297 1.00 92.38 116 ILE A O 1
ATOM 934 N N . ARG A 1 117 ? -9.593 -15.172 -11.323 1.00 92.31 117 ARG A N 1
ATOM 935 C CA . ARG A 1 117 ? -10.115 -13.889 -10.821 1.00 92.31 117 ARG A CA 1
ATOM 936 C C . ARG A 1 117 ? -11.325 -14.087 -9.917 1.00 92.31 117 ARG A C 1
ATOM 938 O O . ARG A 1 117 ? -11.365 -13.490 -8.848 1.00 92.31 117 ARG A O 1
ATOM 945 N N . ALA A 1 118 ? -12.274 -14.927 -10.325 1.00 91.75 118 ALA A N 1
ATOM 946 C CA . ALA A 1 118 ? -13.434 -15.274 -9.514 1.00 91.75 118 ALA A CA 1
ATOM 947 C C . ALA A 1 118 ? -13.003 -15.938 -8.203 1.00 91.75 118 ALA A C 1
ATOM 949 O O . ALA A 1 118 ? -13.398 -15.481 -7.142 1.00 91.75 118 ALA A O 1
ATOM 950 N N . SER A 1 119 ? -12.097 -16.920 -8.252 1.00 94.81 119 SER A N 1
ATOM 951 C CA . SER A 1 119 ? -11.589 -17.575 -7.043 1.00 94.81 119 SER A CA 1
ATOM 952 C C . SER A 1 119 ? -10.876 -16.612 -6.091 1.00 94.81 119 SER A C 1
ATOM 954 O O . SER A 1 119 ? -10.988 -16.791 -4.882 1.00 94.81 119 SER A O 1
ATOM 956 N N . ILE A 1 120 ? -10.122 -15.634 -6.600 1.00 91.19 120 ILE A N 1
ATOM 957 C CA . ILE A 1 120 ? -9.464 -14.611 -5.773 1.00 91.19 120 ILE A CA 1
ATOM 958 C C . ILE A 1 120 ? -10.510 -13.675 -5.166 1.00 91.19 120 ILE A C 1
ATOM 960 O O . ILE A 1 120 ? -10.452 -13.384 -3.975 1.00 91.19 120 ILE A O 1
ATOM 964 N N . LYS A 1 121 ? -11.485 -13.234 -5.970 1.00 87.94 121 LYS A N 1
ATOM 965 C CA . LYS A 1 121 ? -12.580 -12.376 -5.512 1.00 87.94 121 LYS A CA 1
ATOM 966 C C . LYS A 1 121 ? -13.397 -13.056 -4.416 1.00 87.94 121 LYS A C 1
ATOM 968 O O . LYS A 1 121 ? -13.632 -12.448 -3.380 1.00 87.94 121 LYS A O 1
ATOM 973 N N . ASP A 1 122 ? -13.774 -14.311 -4.627 1.00 89.69 122 ASP A N 1
ATOM 974 C CA . ASP A 1 122 ? -14.532 -15.110 -3.667 1.00 89.69 122 ASP A CA 1
ATOM 975 C C . ASP A 1 122 ? -13.713 -15.370 -2.399 1.00 89.69 122 ASP A C 1
ATOM 977 O O . ASP A 1 122 ? -14.250 -15.327 -1.296 1.00 89.69 122 ASP A O 1
ATOM 981 N N . ALA A 1 123 ? -12.400 -15.595 -2.532 1.00 88.81 123 ALA A N 1
ATOM 982 C CA . ALA A 1 123 ? -11.516 -15.748 -1.381 1.00 88.81 123 ALA A CA 1
ATOM 983 C C . ALA A 1 123 ? -11.432 -14.471 -0.535 1.00 88.81 123 ALA A C 1
ATOM 985 O O . ALA A 1 123 ? -11.317 -14.589 0.676 1.00 88.81 123 ALA A O 1
ATOM 986 N N . GLY A 1 124 ? -11.511 -13.288 -1.154 1.00 84.69 124 GLY A N 1
ATOM 987 C CA . GLY A 1 124 ? -11.546 -11.984 -0.484 1.00 84.69 124 GLY A CA 1
ATOM 988 C C . GLY A 1 124 ? -12.946 -11.502 -0.087 1.00 84.69 124 GLY A C 1
ATOM 989 O O . GLY A 1 124 ? -13.097 -10.348 0.303 1.00 84.69 124 GLY A O 1
ATOM 990 N N . HIS A 1 125 ? -13.982 -12.336 -0.222 1.00 88.31 125 HIS A N 1
ATOM 991 C CA . HIS A 1 125 ? -15.367 -11.950 0.045 1.00 88.31 125 HIS A CA 1
ATOM 992 C C . HIS A 1 125 ? -15.727 -12.136 1.527 1.00 88.31 125 HIS A C 1
ATOM 994 O O . HIS A 1 125 ? -16.552 -12.977 1.886 1.00 88.31 125 HIS A O 1
ATOM 1000 N N . TYR A 1 126 ? -15.084 -11.356 2.394 1.00 89.56 126 TYR A N 1
ATOM 1001 C CA . TYR A 1 126 ? -15.347 -11.312 3.832 1.00 89.56 126 TYR A CA 1
ATOM 1002 C C . TYR A 1 126 ? -15.155 -9.889 4.384 1.00 89.56 126 TYR A C 1
ATOM 1004 O O . TYR A 1 126 ? -14.448 -9.084 3.778 1.00 89.56 126 TYR A O 1
ATOM 1012 N N . ASP A 1 127 ? -15.776 -9.593 5.529 1.00 92.56 127 ASP A N 1
ATOM 1013 C CA . ASP A 1 127 ? -15.478 -8.385 6.308 1.00 92.56 127 ASP A CA 1
ATOM 1014 C C . ASP A 1 127 ? -14.065 -8.490 6.887 1.00 92.56 127 ASP A C 1
ATOM 1016 O O . ASP A 1 127 ? -13.727 -9.472 7.555 1.00 92.56 127 ASP A O 1
ATOM 1020 N N . GLU A 1 128 ? -13.228 -7.487 6.649 1.00 93.62 128 GLU A N 1
ATOM 1021 C CA . GLU A 1 128 ? -11.864 -7.468 7.169 1.00 93.62 128 GLU A CA 1
ATOM 1022 C C . GLU A 1 128 ? -11.807 -6.655 8.460 1.00 93.62 128 GLU A C 1
ATOM 1024 O O . GLU A 1 128 ? -12.193 -5.488 8.496 1.00 93.62 128 GLU A O 1
ATOM 1029 N N . LEU A 1 129 ? -11.295 -7.280 9.515 1.00 94.38 129 LEU A N 1
ATOM 1030 C CA . LEU A 1 129 ? -11.011 -6.657 10.801 1.00 94.38 129 LEU A CA 1
ATOM 1031 C C . LEU A 1 129 ? -9.508 -6.713 11.034 1.00 94.38 129 LEU A C 1
ATOM 1033 O O . LEU A 1 129 ? -8.920 -7.798 11.000 1.00 94.38 129 LEU A O 1
ATOM 1037 N N . SER A 1 130 ? -8.883 -5.564 11.285 1.00 94.50 130 SER A N 1
ATOM 1038 C CA . SER A 1 130 ? -7.500 -5.565 11.752 1.00 94.50 130 SER A CA 1
ATOM 1039 C C . SER A 1 130 ? -7.431 -6.095 13.180 1.00 94.50 130 SER A C 1
ATOM 1041 O O . SER A 1 130 ? -8.400 -6.042 13.941 1.00 94.50 130 SER A O 1
ATOM 1043 N N . TYR A 1 131 ? -6.252 -6.575 13.564 1.00 93.56 131 TYR A N 1
ATOM 1044 C CA . TYR A 1 131 ? -5.994 -6.886 14.961 1.00 93.56 131 TYR A CA 1
ATOM 1045 C C . TYR A 1 131 ? -6.165 -5.612 15.813 1.00 93.56 131 TYR A C 1
ATOM 1047 O O . TYR A 1 131 ? -5.639 -4.568 15.416 1.00 93.56 131 TYR A O 1
ATOM 1055 N N . PRO A 1 132 ? -6.903 -5.659 16.938 1.00 94.44 132 PRO A N 1
ATOM 1056 C CA . PRO A 1 132 ? -6.982 -4.532 17.856 1.00 94.44 132 PRO A CA 1
ATOM 1057 C C . PRO A 1 132 ? -5.653 -4.305 18.568 1.00 94.44 132 PRO A C 1
ATOM 1059 O O . PRO A 1 132 ? -5.165 -5.162 19.302 1.00 94.44 132 PRO A O 1
ATOM 1062 N N . GLU A 1 133 ? -5.080 -3.128 18.371 1.00 93.69 133 GLU A N 1
ATOM 1063 C CA . GLU A 1 133 ? -3.823 -2.721 18.988 1.00 93.69 133 GLU A CA 1
ATOM 1064 C C . GLU A 1 133 ? -4.103 -1.846 20.207 1.00 93.69 133 GLU A C 1
ATOM 1066 O O . GLU A 1 133 ? -4.901 -0.913 20.130 1.00 93.69 133 GLU A O 1
ATOM 1071 N N . ALA A 1 134 ? -3.458 -2.155 21.330 1.00 92.75 134 ALA A N 1
ATOM 1072 C CA . ALA A 1 134 ? -3.621 -1.414 22.574 1.00 92.75 134 ALA A CA 1
ATOM 1073 C C . ALA A 1 134 ? -2.728 -0.165 22.598 1.00 92.75 134 ALA A C 1
ATOM 1075 O O . ALA A 1 134 ? -1.536 -0.234 22.299 1.00 92.75 134 ALA A O 1
ATOM 1076 N N . TYR A 1 135 ? -3.301 0.954 23.028 1.00 90.44 135 TYR A N 1
ATOM 1077 C CA . TYR A 1 135 ? -2.637 2.238 23.208 1.00 90.44 135 TYR A CA 1
ATOM 1078 C C . TYR A 1 135 ? -3.076 2.905 24.521 1.00 90.44 135 TYR A C 1
ATOM 1080 O O . TYR A 1 135 ? -4.066 2.512 25.141 1.00 90.44 135 TYR A O 1
ATOM 1088 N N . GLY A 1 136 ? -2.365 3.963 24.918 1.00 81.56 136 GLY A N 1
ATOM 1089 C CA . GLY A 1 136 ? -2.649 4.728 26.134 1.00 81.56 136 GLY A CA 1
ATOM 1090 C C . GLY A 1 136 ? -2.005 4.124 27.385 1.00 81.56 136 GLY A C 1
ATOM 1091 O O . GLY A 1 136 ? -0.921 3.544 27.323 1.00 81.56 136 GLY A O 1
ATOM 1092 N N . SER A 1 137 ? -2.655 4.305 28.536 1.00 81.25 137 SER A N 1
ATOM 1093 C CA . SER A 1 137 ? -2.170 3.799 29.825 1.00 81.25 137 SER A CA 1
ATOM 1094 C C . SER A 1 137 ? -2.312 2.278 29.931 1.00 81.25 137 SER A C 1
ATOM 1096 O O . SER A 1 137 ? -3.310 1.716 29.487 1.00 81.25 137 SER A O 1
ATOM 1098 N N . SER A 1 138 ? -1.362 1.622 30.604 1.00 83.38 138 SER A N 1
ATOM 1099 C CA . SER A 1 138 ? -1.423 0.183 30.902 1.00 83.38 138 SER A CA 1
ATOM 1100 C C . SER A 1 138 ? -2.627 -0.213 31.754 1.00 83.38 138 SER A C 1
ATOM 1102 O O . SER A 1 138 ? -3.081 -1.347 31.665 1.00 83.38 138 SER A O 1
ATOM 1104 N N . ASP A 1 139 ? -3.129 0.706 32.582 1.00 86.12 139 ASP A N 1
ATOM 1105 C CA . ASP A 1 139 ? -4.205 0.418 33.537 1.00 86.12 139 ASP A CA 1
ATOM 1106 C C . ASP A 1 139 ? -5.601 0.533 32.908 1.00 86.12 139 ASP A C 1
ATOM 1108 O O . ASP A 1 139 ? -6.582 0.052 33.470 1.00 86.12 139 ASP A O 1
ATOM 1112 N N . ASN A 1 140 ? -5.704 1.221 31.770 1.00 85.44 140 ASN A N 1
ATOM 1113 C CA . ASN A 1 140 ? -6.955 1.432 31.048 1.00 85.44 140 ASN A CA 1
ATOM 1114 C C . ASN A 1 140 ? -6.648 1.625 29.554 1.00 85.44 140 ASN A C 1
ATOM 1116 O O . ASN A 1 140 ? -6.710 2.758 29.057 1.00 85.44 140 ASN A O 1
ATOM 1120 N N . PRO A 1 141 ? -6.238 0.551 28.858 1.00 91.00 141 PRO A N 1
ATOM 1121 C CA . PRO A 1 141 ? -5.859 0.641 27.461 1.00 91.00 141 PRO A CA 1
ATOM 1122 C C . PRO A 1 141 ? -7.079 0.913 26.578 1.00 91.00 141 PRO A C 1
ATOM 1124 O O . PRO A 1 141 ? -8.186 0.411 26.803 1.00 91.00 141 PRO A O 1
ATOM 1127 N N . LEU A 1 142 ? -6.848 1.683 25.520 1.00 93.69 142 LEU A N 1
ATOM 1128 C CA . LEU A 1 142 ? -7.773 1.824 24.404 1.00 93.69 142 LEU A CA 1
ATOM 1129 C C . LEU A 1 142 ? -7.270 0.996 23.231 1.00 93.69 142 LEU A C 1
ATOM 1131 O O . LEU A 1 142 ? -6.082 0.996 22.920 1.00 93.69 142 LEU A O 1
ATOM 1135 N N . TYR A 1 143 ? -8.18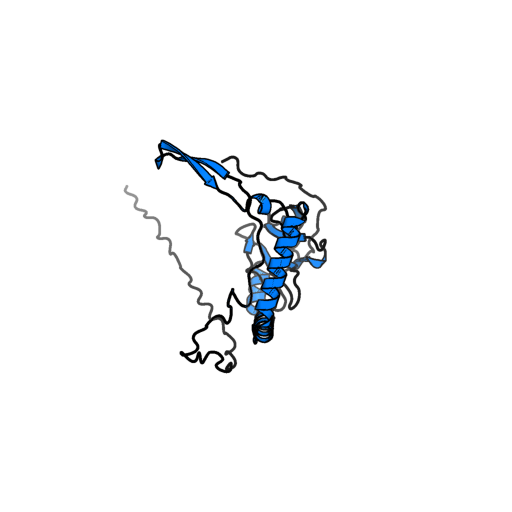6 0.315 22.562 1.00 94.81 143 TYR A N 1
ATOM 1136 C CA . TYR A 1 143 ? -7.889 -0.540 21.428 1.00 94.81 143 TYR A CA 1
ATOM 1137 C C . TYR A 1 143 ? -8.294 0.145 20.140 1.00 94.81 143 TYR A C 1
ATOM 1139 O O . TYR A 1 143 ? -9.449 0.542 19.983 1.00 94.81 143 TYR A O 1
ATOM 1147 N N . VAL A 1 144 ? -7.357 0.243 19.205 1.00 94.94 144 VAL A N 1
ATOM 1148 C CA . VAL A 1 144 ? -7.596 0.797 17.877 1.00 94.94 144 VAL A CA 1
ATOM 1149 C C . VAL A 1 144 ? -7.574 -0.324 16.855 1.00 94.94 144 VAL A C 1
ATOM 1151 O O . VAL A 1 144 ? -6.679 -1.166 16.861 1.00 94.94 144 VAL A O 1
ATOM 1154 N N . TYR A 1 145 ? -8.567 -0.338 15.972 1.00 95.50 145 TYR A N 1
ATOM 1155 C CA . TYR A 1 145 ? -8.641 -1.299 14.879 1.00 95.50 145 TYR A CA 1
ATOM 1156 C C . TYR A 1 145 ? -9.387 -0.709 13.685 1.00 95.50 145 TYR A C 1
ATOM 1158 O O . TYR A 1 145 ? -10.098 0.290 13.802 1.00 95.50 145 TYR A O 1
ATOM 1166 N N . THR A 1 146 ? -9.230 -1.327 12.521 1.00 95.88 146 THR A N 1
ATOM 1167 C CA . THR A 1 146 ? -9.969 -0.965 11.317 1.00 95.88 146 THR A CA 1
ATOM 1168 C C . THR A 1 146 ? -10.942 -2.066 10.934 1.00 95.88 146 THR A C 1
ATOM 1170 O O . THR A 1 146 ? -10.703 -3.251 11.168 1.00 95.88 146 THR A O 1
ATOM 1173 N N . HIS A 1 147 ? -12.058 -1.652 10.347 1.00 95.81 147 HIS A N 1
ATOM 1174 C CA . HIS A 1 147 ? -13.045 -2.537 9.757 1.00 95.81 147 HIS A CA 1
ATOM 1175 C C . HIS A 1 147 ? -13.288 -2.118 8.310 1.00 95.81 147 HIS A C 1
ATOM 1177 O O . H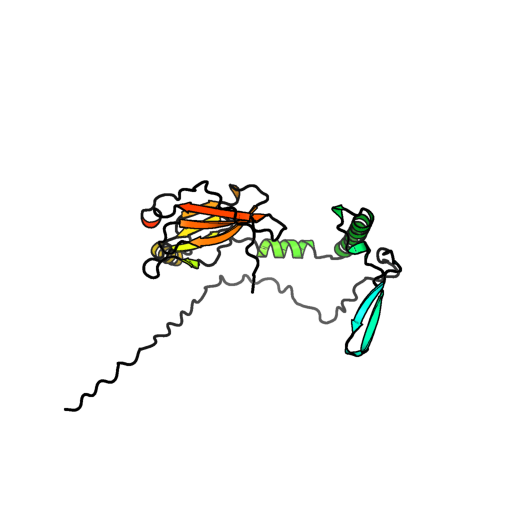IS A 1 147 ? -13.577 -0.950 8.036 1.00 95.81 147 HIS A O 1
ATOM 1183 N N . LYS A 1 148 ? -13.178 -3.068 7.387 1.00 95.12 148 LYS A N 1
ATOM 1184 C CA . LYS A 1 148 ? -13.544 -2.904 5.983 1.00 95.12 148 LYS A CA 1
ATOM 1185 C C . LYS A 1 148 ? -14.700 -3.847 5.688 1.00 95.12 148 LYS A C 1
ATOM 1187 O O . LYS A 1 148 ? -14.525 -5.064 5.693 1.00 95.12 148 LYS A O 1
ATOM 1192 N N . GLU A 1 149 ? -15.860 -3.251 5.445 1.00 92.38 149 GLU A N 1
ATOM 1193 C CA . GLU A 1 149 ? -17.080 -3.978 5.113 1.00 92.38 149 GLU A CA 1
ATOM 1194 C C . GLU A 1 149 ? -16.931 -4.726 3.783 1.00 92.38 149 GLU A C 1
ATOM 1196 O O . GLU A 1 149 ? -16.238 -4.289 2.857 1.00 92.38 149 GLU A O 1
ATOM 1201 N N . LEU A 1 150 ? -17.621 -5.854 3.686 1.00 91.25 150 LEU A N 1
ATOM 1202 C CA . LEU A 1 150 ? -17.709 -6.703 2.519 1.00 91.25 150 LEU A CA 1
ATOM 1203 C C . LEU A 1 150 ? -18.023 -5.903 1.250 1.00 91.25 150 LEU A C 1
ATOM 1205 O O . LEU A 1 150 ? -19.089 -5.310 1.098 1.00 91.25 150 LEU A O 1
ATOM 1209 N N . GLY A 1 151 ? -17.102 -5.950 0.287 1.00 86.44 151 GLY A N 1
ATOM 1210 C CA . GLY A 1 151 ? -17.255 -5.263 -0.997 1.00 86.44 151 GLY A CA 1
ATOM 1211 C C . GLY A 1 151 ? -16.891 -3.775 -0.983 1.00 86.44 151 GLY A C 1
ATOM 1212 O O . GLY A 1 151 ? -16.980 -3.141 -2.034 1.00 86.44 151 GLY A O 1
ATOM 1213 N N . SER A 1 152 ? -16.453 -3.230 0.155 1.00 89.62 152 SER A N 1
ATOM 1214 C CA . SER A 1 152 ? -15.835 -1.908 0.242 1.00 89.62 152 SER A CA 1
ATOM 1215 C C . SER A 1 152 ? -14.320 -1.997 0.034 1.00 89.62 152 SER A C 1
ATOM 1217 O O . SER A 1 152 ? -13.660 -2.887 0.567 1.00 89.62 152 SER A O 1
ATOM 1219 N N . ASP A 1 153 ? -13.755 -1.027 -0.686 1.00 87.31 153 ASP A N 1
ATOM 1220 C CA . ASP A 1 153 ? -12.303 -0.785 -0.747 1.00 87.31 153 ASP A CA 1
ATOM 1221 C C . ASP A 1 153 ? -11.836 0.234 0.314 1.00 87.31 153 ASP A C 1
ATOM 1223 O O . ASP A 1 153 ? -10.646 0.541 0.415 1.00 87.31 153 ASP A O 1
ATOM 1227 N N . LEU A 1 154 ? -12.779 0.784 1.084 1.00 91.31 154 LEU A N 1
ATOM 1228 C CA . LEU A 1 154 ? -12.566 1.802 2.109 1.00 91.31 154 LEU A CA 1
ATOM 1229 C C . LEU A 1 154 ? -12.772 1.208 3.499 1.00 91.31 154 LEU A C 1
ATOM 1231 O O . LEU A 1 154 ? -13.716 0.443 3.721 1.00 91.31 154 LEU A O 1
ATOM 1235 N N . LYS A 1 155 ? -11.906 1.594 4.436 1.00 94.19 155 LYS A N 1
ATOM 1236 C CA . LYS A 1 155 ? -11.960 1.148 5.833 1.00 94.19 155 LYS A CA 1
ATOM 1237 C C . LYS A 1 155 ? -12.491 2.241 6.760 1.00 94.19 155 LYS A C 1
ATOM 1239 O O . LYS A 1 155 ? -12.343 3.436 6.522 1.00 94.19 155 LYS A O 1
ATOM 1244 N N . SER A 1 156 ? -13.079 1.810 7.863 1.00 94.50 156 SER A N 1
ATOM 1245 C CA . SER A 1 156 ? -13.454 2.647 8.997 1.00 94.50 156 SER A CA 1
ATOM 1246 C C . SER A 1 156 ? -12.527 2.362 10.175 1.00 94.50 156 SER A C 1
ATOM 1248 O O . SER A 1 156 ? -12.189 1.207 10.431 1.00 94.50 156 SER A O 1
ATOM 1250 N N . LEU A 1 157 ? -12.121 3.403 10.894 1.00 94.94 157 LEU A N 1
ATOM 1251 C CA . LEU A 1 157 ? -11.304 3.320 12.101 1.00 94.94 157 LEU A CA 1
ATOM 1252 C C . LEU A 1 157 ? -12.209 3.307 13.333 1.00 94.94 157 LEU A C 1
ATOM 1254 O O . LEU A 1 157 ? -13.105 4.147 13.468 1.00 94.94 157 LEU A O 1
ATOM 1258 N N . TYR A 1 158 ? -11.948 2.372 14.235 1.00 95.25 158 TYR A N 1
ATOM 1259 C CA . TYR A 1 158 ? -12.679 2.184 15.476 1.00 95.25 158 TYR A CA 1
ATOM 1260 C C . TYR A 1 158 ? -11.748 2.306 16.675 1.00 95.25 158 TYR A C 1
ATOM 1262 O O . TYR A 1 158 ? -10.580 1.921 16.614 1.00 95.25 158 TYR A O 1
ATOM 1270 N N . VAL A 1 159 ? -12.304 2.812 17.773 1.00 95.38 159 VAL A N 1
ATOM 1271 C CA . VAL A 1 159 ? -11.664 2.816 19.088 1.00 95.38 159 VAL A CA 1
ATOM 1272 C C . VAL A 1 159 ? -12.611 2.164 20.085 1.00 95.38 159 VAL A C 1
ATOM 1274 O O . VAL A 1 159 ? -13.789 2.522 20.148 1.00 95.38 159 VAL A O 1
ATOM 1277 N N . ALA A 1 160 ? -12.103 1.201 20.845 1.00 95.06 160 ALA A N 1
ATOM 1278 C CA . ALA A 1 160 ? -12.854 0.439 21.832 1.00 95.06 160 ALA A CA 1
ATOM 1279 C C . ALA A 1 160 ? -12.110 0.385 23.167 1.00 95.06 160 ALA A C 1
ATOM 1281 O O . ALA A 1 160 ? -10.884 0.458 23.225 1.00 95.06 160 ALA A O 1
ATOM 1282 N N . THR A 1 161 ? -12.858 0.223 24.246 1.00 94.12 161 THR A N 1
ATOM 1283 C CA . THR A 1 161 ? -12.322 -0.111 25.567 1.00 94.12 161 THR A CA 1
ATOM 1284 C C . THR A 1 161 ? -12.051 -1.613 25.682 1.00 94.12 161 THR A C 1
ATOM 1286 O O . THR A 1 161 ? -12.639 -2.415 24.952 1.00 94.12 161 THR A O 1
ATOM 1289 N N . GLU A 1 162 ? -11.205 -2.017 26.632 1.00 93.31 162 GLU A N 1
ATOM 1290 C CA . GLU A 1 162 ? -10.941 -3.437 26.919 1.00 93.31 162 GLU A CA 1
ATOM 1291 C C . GLU A 1 162 ? -12.233 -4.227 27.188 1.00 93.31 162 GLU A C 1
ATOM 1293 O O . GLU A 1 162 ? -12.465 -5.278 26.595 1.00 93.31 162 GLU A O 1
ATOM 1298 N N . ALA A 1 163 ? -13.139 -3.669 27.998 1.00 93.69 163 ALA A N 1
ATOM 1299 C CA . ALA A 1 163 ? -14.415 -4.303 28.324 1.00 93.69 163 ALA A CA 1
ATOM 1300 C C . ALA A 1 163 ? -15.309 -4.531 27.089 1.00 93.69 163 ALA A C 1
ATOM 1302 O O . ALA A 1 163 ? -16.020 -5.537 27.007 1.00 93.69 163 ALA A O 1
ATOM 1303 N N . GLU A 1 164 ? -15.281 -3.615 26.116 1.00 95.62 164 GLU A N 1
ATOM 1304 C CA . GLU A 1 164 ? -16.006 -3.775 24.853 1.00 95.62 164 GLU A CA 1
ATOM 1305 C C . GLU A 1 164 ? -15.375 -4.863 23.978 1.00 95.62 164 GLU A C 1
ATOM 1307 O O . GLU A 1 164 ? -16.112 -5.665 23.402 1.00 95.62 164 GLU A O 1
ATOM 1312 N N . ILE A 1 165 ? -14.039 -4.935 23.913 1.00 95.75 165 ILE A N 1
ATOM 1313 C CA . ILE A 1 165 ? -13.318 -6.008 23.210 1.00 95.75 165 ILE A CA 1
ATOM 1314 C C . ILE A 1 165 ? -13.649 -7.370 23.828 1.00 95.75 165 ILE A C 1
ATOM 1316 O O . ILE A 1 165 ? -14.061 -8.281 23.109 1.00 95.75 165 ILE A O 1
ATOM 1320 N N . ASP A 1 166 ? -13.563 -7.506 25.150 1.00 95.12 166 ASP A N 1
ATOM 1321 C CA . ASP A 1 166 ? -13.880 -8.747 25.866 1.00 95.12 166 ASP A CA 1
ATOM 1322 C C . ASP A 1 166 ? -15.311 -9.220 25.607 1.00 95.12 166 ASP A C 1
ATOM 1324 O O . ASP A 1 166 ? -15.587 -10.416 25.447 1.00 95.12 166 ASP A O 1
ATOM 1328 N N . GLN A 1 167 ? -16.250 -8.276 25.559 1.00 95.81 167 GLN A N 1
ATOM 1329 C CA . GLN A 1 167 ? -17.637 -8.577 25.246 1.00 95.81 167 GLN A CA 1
ATOM 1330 C C . GLN A 1 167 ? -17.817 -8.964 23.773 1.00 95.81 167 GLN A C 1
ATOM 1332 O O . GLN A 1 167 ? -18.561 -9.901 23.470 1.00 95.81 167 GLN A O 1
ATOM 1337 N N . ALA A 1 168 ? -17.118 -8.296 22.855 1.00 95.19 168 ALA A N 1
ATOM 1338 C CA . ALA A 1 168 ? -17.127 -8.641 21.440 1.00 95.19 168 ALA A CA 1
ATOM 1339 C C . ALA A 1 168 ? -16.541 -10.032 21.187 1.00 95.19 168 ALA A C 1
ATOM 1341 O O . ALA A 1 168 ? -17.127 -10.784 20.414 1.00 95.19 168 ALA A O 1
ATOM 1342 N N . VAL A 1 169 ? -15.475 -10.439 21.882 1.00 93.75 169 VAL A N 1
ATOM 1343 C CA . VAL A 1 169 ? -14.921 -11.801 21.780 1.00 93.75 169 VAL A CA 1
ATOM 1344 C C . VAL A 1 169 ? -15.988 -12.850 22.107 1.00 93.75 169 VAL A C 1
ATOM 1346 O O . VAL A 1 169 ? -16.165 -13.809 21.352 1.00 93.75 169 VAL A O 1
ATOM 1349 N N . LYS A 1 170 ? -16.771 -12.643 23.175 1.00 95.62 170 LYS A N 1
ATOM 1350 C CA . LYS A 1 170 ? -17.879 -13.545 23.555 1.00 95.62 170 LYS A CA 1
ATOM 1351 C C . LYS A 1 170 ? -18.975 -13.603 22.489 1.00 95.62 170 LYS A C 1
ATOM 1353 O O . LYS A 1 170 ? -19.553 -14.663 22.257 1.00 95.62 170 LYS A O 1
ATOM 1358 N N . ASN A 1 171 ? -19.215 -12.483 21.812 1.00 94.06 171 ASN A N 1
ATOM 1359 C CA . ASN A 1 171 ? -20.244 -12.334 20.786 1.00 94.06 171 ASN A CA 1
ATOM 1360 C C . ASN A 1 171 ? -19.712 -12.476 19.349 1.00 94.06 171 ASN A C 1
ATOM 1362 O O . ASN A 1 171 ? -20.424 -12.149 18.401 1.00 94.06 171 ASN A O 1
ATOM 1366 N N . LYS A 1 172 ? -18.475 -12.960 19.165 1.00 92.44 172 LYS A N 1
ATOM 1367 C CA . LYS A 1 172 ? -17.821 -13.107 17.852 1.00 92.44 172 LYS A CA 1
ATOM 1368 C C . LYS A 1 172 ? -17.839 -11.812 17.021 1.00 92.44 172 LYS A C 1
ATOM 1370 O O . LYS A 1 172 ? -18.097 -11.854 15.823 1.00 92.44 172 LYS A O 1
ATOM 1375 N N . PHE A 1 173 ? -17.582 -10.679 17.672 1.00 92.00 173 PHE A N 1
ATOM 1376 C CA . PHE A 1 173 ? -17.527 -9.338 17.079 1.00 92.00 173 PHE A CA 1
ATOM 1377 C C . PHE A 1 173 ? -18.829 -8.905 16.381 1.00 92.00 173 PHE A C 1
ATOM 1379 O O . PHE A 1 173 ? -18.808 -8.118 15.439 1.00 92.00 173 PHE A O 1
ATOM 1386 N N . SER A 1 174 ? -19.980 -9.392 16.860 1.00 91.88 174 SER A N 1
ATOM 1387 C CA . SER A 1 174 ? -21.302 -8.961 16.398 1.00 91.88 174 SER A CA 1
ATOM 1388 C C . SER A 1 174 ? -22.163 -8.470 17.577 1.00 91.88 174 SER A C 1
ATOM 1390 O O . SER A 1 174 ? -22.623 -9.292 18.375 1.00 91.88 174 SER A O 1
ATOM 1392 N N 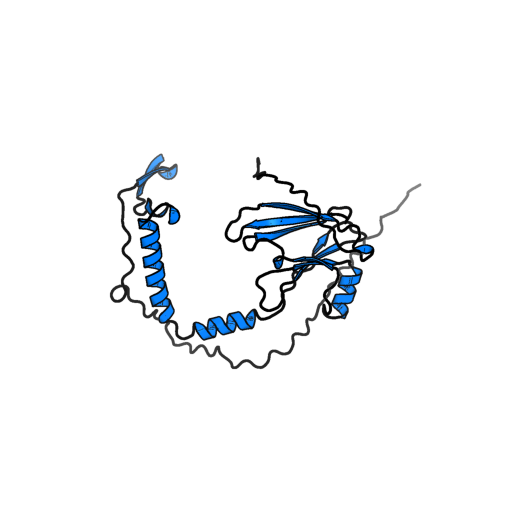. PRO A 1 175 ? -22.393 -7.148 17.731 1.00 92.56 175 PRO A N 1
ATOM 1393 C CA . PRO A 1 175 ? -21.879 -6.050 16.901 1.00 92.56 175 PRO A CA 1
ATOM 1394 C C . PRO A 1 175 ? -20.378 -5.783 17.118 1.00 92.56 175 PRO A C 1
ATOM 1396 O O . PRO A 1 175 ? -19.775 -6.296 18.064 1.00 92.56 175 PRO A O 1
ATOM 1399 N N . LEU A 1 176 ? -19.791 -4.953 16.250 1.00 94.81 176 LEU A N 1
ATOM 1400 C CA . LEU A 1 176 ? -18.415 -4.476 16.404 1.00 94.81 176 LEU A CA 1
ATOM 1401 C C . LEU A 1 176 ? -18.250 -3.660 17.704 1.00 94.81 176 LEU A C 1
ATOM 1403 O O . LEU A 1 176 ? -19.132 -2.856 18.020 1.00 94.81 176 LEU A O 1
ATOM 1407 N N . PRO A 1 177 ? -17.148 -3.843 18.457 1.00 95.44 177 PRO A N 1
ATOM 1408 C CA . PRO A 1 177 ? -16.914 -3.144 19.720 1.00 95.44 177 PRO A CA 1
ATOM 1409 C C . PRO A 1 177 ? -16.545 -1.667 19.542 1.00 95.44 177 PRO A C 1
ATOM 1411 O O . PRO A 1 177 ? -15.876 -1.286 18.581 1.00 95.44 177 PRO A O 1
ATOM 1414 N N . GLY A 1 178 ? -16.891 -0.840 20.528 1.00 93.62 178 GLY A N 1
ATOM 1415 C CA . GLY A 1 178 ? -16.458 0.553 20.587 1.00 93.62 178 GLY A CA 1
ATOM 1416 C C . GLY A 1 178 ? -17.184 1.478 19.614 1.00 93.62 178 GLY A C 1
ATOM 1417 O O . GLY A 1 178 ? -18.362 1.304 19.289 1.00 93.62 178 GLY A O 1
ATOM 1418 N N . LYS A 1 179 ? -16.475 2.517 19.171 1.00 93.00 179 LYS A N 1
ATOM 1419 C CA . LYS A 1 179 ? -17.017 3.612 18.363 1.00 93.00 179 LYS A CA 1
ATOM 1420 C C . LYS A 1 179 ? -16.220 3.790 17.082 1.00 93.00 179 LYS A C 1
ATOM 1422 O O . LYS A 1 179 ? -14.992 3.817 17.108 1.00 93.00 179 LYS A O 1
ATOM 1427 N N . LYS A 1 180 ? -16.934 3.996 15.974 1.00 93.38 180 LYS A N 1
ATOM 1428 C CA . LYS A 1 180 ? -16.335 4.466 14.723 1.00 93.38 180 LYS A CA 1
ATOM 1429 C C . LYS A 1 180 ? -15.911 5.922 14.905 1.00 93.38 180 LYS A C 1
ATOM 1431 O O . LYS A 1 180 ? -16.762 6.782 15.116 1.00 93.38 180 LYS A O 1
ATOM 1436 N N . VAL A 1 181 ? -14.612 6.182 14.828 1.00 92.25 181 VAL A N 1
ATOM 1437 C CA . VAL A 1 181 ? -14.026 7.521 15.012 1.00 92.25 181 VAL A CA 1
ATOM 1438 C C . VAL A 1 181 ? -13.718 8.209 13.685 1.00 92.25 181 VAL A C 1
ATOM 1440 O O . VAL A 1 181 ? -13.709 9.435 13.624 1.00 92.25 181 VAL A O 1
ATOM 1443 N N . LEU A 1 182 ? -13.492 7.434 12.621 1.00 91.00 182 LEU A N 1
ATOM 1444 C CA . LEU A 1 182 ? -13.254 7.947 11.277 1.00 91.00 182 LEU A CA 1
ATOM 1445 C C . LEU A 1 182 ? -13.734 6.941 10.231 1.00 91.00 182 LEU A C 1
ATOM 1447 O O . LEU A 1 182 ? -13.601 5.732 10.409 1.00 91.00 182 LEU A O 1
ATOM 1451 N N . ASP A 1 183 ? -14.271 7.452 9.132 1.00 92.12 183 ASP A N 1
ATOM 1452 C CA . ASP A 1 183 ? -14.678 6.668 7.972 1.00 92.12 183 ASP A CA 1
ATOM 1453 C C . ASP A 1 183 ? -13.936 7.200 6.747 1.00 92.12 183 ASP A C 1
ATOM 1455 O O . ASP A 1 183 ? -14.049 8.390 6.434 1.00 92.12 183 ASP A O 1
ATOM 1459 N N . GLU A 1 184 ? -13.172 6.358 6.049 1.00 92.56 184 GLU A N 1
ATOM 1460 C CA . GLU A 1 184 ? -12.462 6.787 4.840 1.00 92.56 184 GLU A CA 1
ATOM 1461 C C . GLU A 1 184 ? -13.407 7.302 3.756 1.00 92.56 184 GLU A C 1
ATOM 1463 O O . GLU A 1 184 ? -13.000 8.134 2.948 1.00 92.56 184 GLU A O 1
ATOM 1468 N N . SER A 1 185 ? -14.678 6.885 3.757 1.00 91.19 185 SER A N 1
ATOM 1469 C CA . SER A 1 185 ? -15.668 7.418 2.818 1.00 91.19 185 SER A CA 1
ATOM 1470 C C . SER A 1 185 ? -15.961 8.907 3.024 1.00 91.19 185 SER A C 1
ATOM 1472 O O . SER A 1 185 ? -16.561 9.532 2.152 1.00 91.19 185 SER A O 1
ATOM 1474 N N . SER A 1 186 ? -15.597 9.467 4.181 1.00 89.31 186 SER A N 1
ATOM 1475 C CA . SER A 1 186 ? -15.743 10.896 4.480 1.00 89.31 186 SER A CA 1
ATOM 1476 C C . SER A 1 186 ? -14.533 11.735 4.053 1.00 89.31 186 SER A C 1
ATOM 1478 O O . SER A 1 186 ? -14.599 12.963 4.085 1.00 89.31 186 SER A O 1
ATOM 1480 N N . LEU A 1 187 ? -13.442 11.086 3.637 1.00 87.94 187 LEU A N 1
ATOM 1481 C CA . LEU A 1 187 ? -12.234 11.734 3.139 1.00 87.94 187 LEU A CA 1
ATOM 1482 C C . LEU A 1 187 ? -12.339 12.022 1.635 1.00 87.94 187 LEU A C 1
ATOM 1484 O O . LEU A 1 187 ? -13.176 11.466 0.921 1.00 87.94 187 LEU A O 1
ATOM 1488 N N . ASP A 1 188 ? -11.444 12.869 1.121 1.00 87.12 188 ASP A N 1
ATOM 1489 C CA . ASP A 1 188 ? -11.251 12.966 -0.326 1.00 87.12 188 ASP A CA 1
ATOM 1490 C C . ASP A 1 188 ? -10.750 11.614 -0.868 1.00 87.12 188 ASP A C 1
ATOM 1492 O O . ASP A 1 188 ? -9.862 10.979 -0.296 1.00 87.12 188 ASP A O 1
ATOM 1496 N N . LYS A 1 189 ? -11.325 11.179 -1.997 1.00 86.81 189 LYS A N 1
ATOM 1497 C CA . LYS A 1 189 ? -11.067 9.879 -2.643 1.00 86.81 189 LYS A CA 1
ATOM 1498 C C . LYS A 1 189 ? -9.590 9.584 -2.911 1.00 86.81 189 LYS A C 1
ATOM 1500 O O . LYS A 1 189 ? -9.230 8.426 -3.109 1.00 86.81 189 LYS A O 1
ATOM 1505 N N . ASN A 1 190 ? -8.744 10.608 -2.971 1.00 88.38 190 ASN A N 1
ATOM 1506 C CA . ASN A 1 190 ? -7.315 10.466 -3.216 1.00 88.38 190 ASN A CA 1
ATOM 1507 C C . ASN A 1 190 ? -6.525 10.117 -1.952 1.00 88.38 190 ASN A C 1
ATOM 1509 O O . ASN A 1 190 ? -5.329 9.872 -2.065 1.00 88.38 190 ASN A O 1
ATOM 1513 N N . PHE A 1 191 ? -7.159 10.070 -0.781 1.00 89.19 191 PHE A N 1
ATOM 1514 C CA . PHE A 1 191 ? -6.504 9.771 0.485 1.00 89.19 191 PHE A CA 1
ATOM 1515 C C . PHE A 1 191 ? -7.010 8.469 1.110 1.00 89.19 191 PHE A C 1
ATOM 1517 O O . PHE A 1 191 ? -8.082 7.944 0.784 1.00 89.19 191 PHE A O 1
ATOM 1524 N N . LEU A 1 192 ? -6.181 7.930 1.995 1.00 90.69 192 LEU A N 1
ATOM 1525 C CA . LEU A 1 192 ? -6.483 6.819 2.890 1.00 90.69 192 LEU A CA 1
ATOM 1526 C C . LEU A 1 192 ? -5.870 7.097 4.263 1.00 90.69 192 LEU A C 1
ATOM 1528 O O . LEU A 1 192 ? -4.931 7.890 4.372 1.00 90.69 192 LEU A O 1
ATOM 1532 N N . ILE A 1 193 ? -6.395 6.447 5.299 1.00 89.50 193 ILE A N 1
ATOM 1533 C CA . ILE A 1 193 ? -5.846 6.536 6.653 1.00 89.50 193 ILE A CA 1
ATOM 1534 C C . ILE A 1 193 ? -4.561 5.713 6.701 1.00 89.50 193 ILE A C 1
ATOM 1536 O O . ILE A 1 193 ? -4.561 4.514 6.387 1.00 89.50 193 ILE A O 1
ATOM 1540 N N . PHE A 1 194 ? -3.487 6.351 7.140 1.00 86.81 194 PHE A N 1
ATOM 1541 C CA . PHE A 1 194 ? -2.177 5.755 7.336 1.00 86.81 194 PHE A CA 1
ATOM 1542 C C . PHE A 1 194 ? -1.648 6.158 8.706 1.00 86.81 194 PHE A C 1
ATOM 1544 O O . PHE A 1 194 ? -1.724 7.330 9.040 1.00 86.81 194 PHE A O 1
ATOM 1551 N N . ASP A 1 195 ? -1.088 5.216 9.457 1.00 87.12 195 ASP A N 1
ATOM 1552 C CA . ASP A 1 195 ? -0.662 5.380 10.850 1.00 87.12 195 ASP A CA 1
ATOM 1553 C C . ASP A 1 195 ? -1.737 5.947 11.791 1.00 87.12 195 ASP A C 1
ATOM 1555 O O . ASP A 1 195 ? -2.354 6.992 11.575 1.00 87.12 195 ASP A O 1
ATOM 1559 N N . GLN A 1 196 ? -1.901 5.287 12.926 1.00 90.38 196 GLN A N 1
ATOM 1560 C CA . GLN A 1 196 ? -2.755 5.762 14.000 1.00 90.38 196 GLN A CA 1
ATOM 1561 C C . GLN A 1 196 ? -2.028 5.610 15.326 1.00 90.38 196 GLN A C 1
ATOM 1563 O O . GLN A 1 196 ? -1.236 4.689 15.512 1.00 90.38 196 GLN A O 1
ATOM 1568 N N . ASN A 1 197 ? -2.275 6.532 16.247 1.00 90.62 197 ASN A N 1
ATOM 1569 C CA . ASN A 1 197 ? -1.730 6.449 17.593 1.00 90.62 197 ASN A CA 1
ATOM 1570 C C . ASN A 1 197 ? -2.647 7.173 18.574 1.00 90.62 197 ASN A C 1
ATOM 1572 O O . ASN A 1 197 ? -3.284 8.158 18.208 1.00 90.62 197 ASN A O 1
ATOM 1576 N N . ILE A 1 198 ? -2.703 6.721 19.820 1.00 91.38 198 ILE A N 1
ATOM 1577 C CA . ILE A 1 198 ? -3.433 7.414 20.882 1.00 91.38 198 ILE A CA 1
ATOM 1578 C C . ILE A 1 198 ? -2.421 8.017 21.855 1.00 91.38 198 ILE A C 1
ATOM 1580 O O . ILE A 1 198 ? -1.432 7.382 22.217 1.00 91.38 198 ILE A O 1
ATOM 1584 N N . SER A 1 199 ? -2.674 9.253 22.286 1.00 90.12 199 SER A N 1
ATOM 1585 C CA . SER A 1 199 ? -1.855 9.940 23.279 1.00 90.12 199 SER A CA 1
ATOM 1586 C C . SER A 1 199 ? -1.737 9.124 24.576 1.00 90.12 199 SER A C 1
ATOM 1588 O O . SER A 1 199 ? -2.669 8.404 24.937 1.00 90.12 199 SER A O 1
ATOM 1590 N N . PRO A 1 200 ? -0.635 9.254 25.339 1.00 87.56 200 PRO A N 1
ATOM 1591 C CA . PRO A 1 200 ? -0.452 8.491 26.578 1.00 87.56 200 PRO A CA 1
ATOM 1592 C C . PRO A 1 200 ? -1.583 8.653 27.605 1.00 87.56 200 PRO A C 1
ATOM 1594 O O . PRO A 1 200 ? -1.838 7.746 28.392 1.00 87.56 200 PRO A O 1
ATOM 1597 N N . ASP A 1 201 ? -2.276 9.795 27.595 1.00 87.38 201 ASP A N 1
ATOM 1598 C CA . ASP A 1 201 ? -3.416 10.074 28.472 1.00 87.38 201 ASP A CA 1
ATOM 1599 C C . ASP A 1 201 ? -4.761 9.524 27.957 1.00 87.38 201 ASP A C 1
ATOM 1601 O O . ASP A 1 201 ? -5.780 9.699 28.625 1.00 87.38 201 ASP A O 1
ATOM 1605 N N . GLY A 1 202 ? -4.781 8.877 26.787 1.00 88.19 202 GLY A N 1
ATOM 1606 C CA . GLY A 1 202 ? -5.969 8.262 26.192 1.00 88.19 202 GLY A CA 1
ATOM 1607 C C . GLY A 1 202 ? -6.987 9.252 25.623 1.00 88.19 202 GLY A C 1
ATOM 1608 O O . GLY A 1 202 ? -8.098 8.850 25.286 1.00 88.19 202 GLY A O 1
ATOM 1609 N N . LYS A 1 203 ? -6.660 10.548 25.541 1.00 90.25 203 LYS A N 1
ATOM 1610 C CA . LYS A 1 203 ? -7.635 11.598 25.195 1.00 90.25 203 LYS A CA 1
ATOM 1611 C C . LYS A 1 203 ? -7.615 12.026 23.742 1.00 90.25 203 LYS A C 1
ATOM 1613 O O . LYS A 1 203 ? -8.612 12.572 23.276 1.00 90.25 203 LYS A O 1
ATOM 1618 N N . THR A 1 204 ? -6.525 11.775 23.033 1.00 90.81 204 THR A N 1
ATOM 1619 C CA . THR A 1 204 ? -6.339 12.255 21.668 1.00 90.81 204 THR A CA 1
ATOM 1620 C C . THR A 1 204 ? -5.919 11.106 20.773 1.00 90.81 204 THR A C 1
ATOM 1622 O O . THR A 1 204 ? -4.926 10.436 21.039 1.00 90.81 204 THR A O 1
ATOM 1625 N N . LEU A 1 205 ? -6.653 10.905 19.686 1.00 91.50 205 LEU A N 1
ATOM 1626 C CA . LEU A 1 205 ? -6.259 10.030 18.595 1.00 91.50 205 LEU A CA 1
ATOM 1627 C C . LEU A 1 205 ? -5.581 10.871 17.518 1.00 91.50 205 LEU A C 1
ATOM 1629 O O . LEU A 1 205 ? -6.152 11.839 17.019 1.00 91.50 205 LEU A O 1
ATOM 1633 N N . LEU A 1 206 ? -4.380 10.464 17.144 1.00 92.00 206 LEU A N 1
ATOM 1634 C CA . LEU A 1 206 ? -3.667 10.941 15.978 1.00 92.00 206 LEU A CA 1
ATOM 1635 C C . LEU A 1 206 ? -3.870 9.959 14.828 1.00 92.00 206 LEU A C 1
ATOM 1637 O O . LEU A 1 206 ? -3.759 8.748 15.019 1.00 92.00 206 LEU A O 1
ATOM 1641 N N . TYR A 1 207 ? -4.107 10.484 13.631 1.00 90.00 207 TYR A N 1
ATOM 1642 C CA . TYR A 1 207 ? -3.993 9.716 12.395 1.00 90.00 207 TYR A CA 1
ATOM 1643 C C . TYR A 1 207 ? -3.307 10.541 11.307 1.00 90.00 207 TYR A C 1
ATOM 1645 O O . TYR A 1 207 ? -3.350 11.776 11.331 1.00 90.00 207 TYR A O 1
ATOM 1653 N N . ARG A 1 208 ? -2.673 9.874 10.341 1.00 90.25 208 ARG A N 1
ATOM 1654 C CA . ARG A 1 208 ? -2.133 10.533 9.146 1.00 90.25 208 ARG A CA 1
ATOM 1655 C C . ARG A 1 208 ? -2.929 10.116 7.923 1.00 90.25 208 ARG A C 1
ATOM 1657 O O . ARG A 1 208 ? -3.618 9.096 7.899 1.00 90.25 208 ARG A O 1
ATOM 1664 N N . LEU A 1 209 ? -2.852 10.943 6.893 1.00 89.75 209 LEU A N 1
ATOM 1665 C CA . LEU A 1 209 ? -3.377 10.600 5.582 1.00 89.75 209 LEU A CA 1
ATOM 1666 C C . LEU A 1 209 ? -2.217 10.292 4.638 1.00 89.75 209 LEU A C 1
ATOM 1668 O O . LEU A 1 209 ? -1.191 10.975 4.655 1.00 89.75 209 LEU A O 1
ATOM 16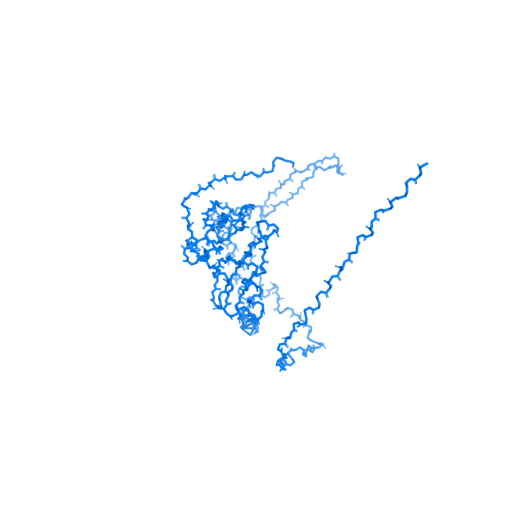72 N N . GLN A 1 210 ? -2.389 9.291 3.787 1.00 88.75 210 GLN A N 1
ATOM 1673 C CA . GLN A 1 210 ? -1.481 9.006 2.679 1.00 88.75 210 GLN A CA 1
ATOM 1674 C C . GLN A 1 210 ? -2.220 9.241 1.369 1.00 88.75 210 GLN A C 1
ATOM 1676 O O . GLN A 1 210 ? -3.371 8.820 1.213 1.00 88.75 210 GLN A O 1
ATOM 1681 N N . GLN A 1 211 ? -1.561 9.904 0.420 1.00 88.88 211 GLN A N 1
ATOM 1682 C CA . GLN A 1 211 ? -2.103 10.018 -0.925 1.00 88.88 211 GLN A CA 1
ATOM 1683 C C . GLN A 1 211 ? -2.006 8.663 -1.638 1.00 88.88 211 GLN A C 1
ATOM 1685 O O . GLN A 1 211 ? -0.966 8.007 -1.667 1.00 88.88 211 GLN A O 1
ATOM 1690 N N . ARG A 1 212 ? -3.111 8.221 -2.236 1.00 86.62 212 ARG A N 1
ATOM 1691 C CA . ARG A 1 212 ? -3.183 6.952 -2.961 1.00 86.62 212 ARG A CA 1
ATOM 1692 C C . ARG A 1 212 ? -2.158 6.925 -4.091 1.00 86.62 212 ARG A C 1
ATOM 1694 O O . ARG A 1 212 ? -2.104 7.833 -4.917 1.00 86.62 212 ARG A O 1
ATOM 1701 N N . GLY A 1 213 ? -1.400 5.834 -4.158 1.00 83.62 213 GLY A N 1
ATOM 1702 C CA . GLY A 1 213 ? -0.412 5.602 -5.212 1.00 83.62 213 GLY A CA 1
ATOM 1703 C C . GLY A 1 213 ? 0.932 6.302 -5.002 1.00 83.62 213 GLY A C 1
ATOM 1704 O O . GLY A 1 213 ? 1.806 6.154 -5.852 1.00 83.62 213 GLY A O 1
ATOM 1705 N N . THR A 1 214 ? 1.127 7.018 -3.893 1.00 82.44 214 THR A N 1
ATOM 1706 C CA . THR A 1 214 ? 2.429 7.575 -3.504 1.00 82.44 214 THR A CA 1
ATOM 1707 C C . THR A 1 214 ? 2.817 7.071 -2.116 1.00 82.44 214 THR A C 1
ATOM 1709 O O . THR A 1 214 ? 1.972 6.584 -1.370 1.00 82.44 214 THR A O 1
ATOM 1712 N N . ASN A 1 215 ? 4.096 7.182 -1.757 1.00 76.50 215 ASN A N 1
ATOM 1713 C CA . ASN A 1 215 ? 4.552 6.997 -0.373 1.00 76.50 215 ASN A CA 1
ATOM 1714 C C . ASN A 1 215 ? 4.583 8.332 0.387 1.00 76.50 215 ASN A C 1
ATOM 1716 O O . ASN A 1 215 ? 5.168 8.422 1.466 1.00 76.50 215 ASN A O 1
ATOM 1720 N N . ASP A 1 216 ? 3.975 9.372 -0.187 1.00 79.44 216 ASP A N 1
ATOM 1721 C CA . ASP A 1 216 ? 3.973 10.699 0.400 1.00 79.44 216 ASP A CA 1
ATOM 1722 C C . ASP A 1 216 ? 2.950 10.715 1.529 1.00 79.44 216 ASP A C 1
ATOM 1724 O O . ASP A 1 216 ? 1.729 10.676 1.329 1.00 79.44 216 ASP A O 1
ATOM 1728 N N . LEU A 1 217 ? 3.482 10.729 2.745 1.00 68.00 217 LEU A N 1
ATOM 1729 C CA . LEU A 1 217 ? 2.692 10.938 3.938 1.00 68.00 217 LEU A CA 1
ATOM 1730 C C . LEU A 1 217 ? 2.335 12.409 4.022 1.00 68.00 217 LEU A C 1
ATOM 1732 O O . LEU A 1 217 ? 3.178 13.287 3.836 1.00 68.00 217 LEU A O 1
ATOM 1736 N N . THR A 1 218 ? 1.073 12.664 4.316 1.00 74.50 218 THR A N 1
ATOM 1737 C CA . THR A 1 218 ? 0.545 14.019 4.359 1.00 74.50 218 THR A CA 1
ATOM 1738 C C . THR A 1 218 ? 0.285 14.439 5.803 1.00 74.50 218 THR A C 1
ATOM 1740 O O . THR A 1 218 ? 1.004 14.043 6.727 1.00 74.50 218 THR A O 1
ATOM 1743 N N . THR A 1 219 ? -0.713 15.291 5.978 1.00 79.31 219 THR A N 1
ATOM 1744 C CA . THR A 1 219 ? -1.067 15.993 7.200 1.00 79.31 219 THR A CA 1
ATOM 1745 C C . THR A 1 219 ? -1.357 15.047 8.362 1.00 79.31 219 THR A C 1
ATOM 1747 O O . THR A 1 219 ? -1.977 13.992 8.205 1.00 79.31 219 THR A O 1
ATOM 1750 N N . VAL A 1 220 ? -0.911 15.459 9.548 1.00 86.50 220 VAL A N 1
ATOM 1751 C CA . VAL A 1 220 ? -1.274 14.837 10.818 1.00 86.50 220 VAL A CA 1
ATOM 1752 C C . VAL A 1 220 ? -2.577 15.464 11.305 1.00 86.50 220 VAL A C 1
ATOM 1754 O O . VAL A 1 220 ? -2.699 16.691 11.360 1.00 86.50 220 VAL A O 1
ATOM 1757 N N . HIS A 1 221 ? -3.532 14.620 11.677 1.00 87.62 221 HIS A N 1
ATOM 1758 C CA . HIS A 1 221 ? -4.834 15.018 12.192 1.00 87.62 221 HIS A CA 1
ATOM 1759 C C . HIS A 1 221 ? -5.024 14.529 13.623 1.00 87.62 221 HIS A C 1
ATOM 1761 O O . HIS A 1 221 ? -4.563 13.444 13.978 1.00 87.62 221 HIS A O 1
ATOM 1767 N N . LEU A 1 222 ? -5.742 15.321 14.421 1.00 90.56 222 LEU A N 1
ATOM 1768 C CA . LEU A 1 222 ? -6.055 15.021 15.814 1.00 90.56 222 LEU A CA 1
ATOM 1769 C C . LEU A 1 222 ? -7.571 14.937 16.032 1.00 90.56 222 LEU A C 1
ATOM 1771 O O . LEU A 1 222 ? -8.353 15.742 15.517 1.00 90.56 222 LEU A O 1
ATOM 1775 N N . VAL A 1 223 ? -7.988 13.960 16.829 1.00 89.69 223 VAL A N 1
ATOM 1776 C CA . VAL A 1 223 ? -9.381 13.728 17.215 1.00 89.69 223 VAL A CA 1
ATOM 1777 C C . VAL A 1 223 ? -9.460 13.619 18.730 1.00 89.69 223 VAL A C 1
ATOM 1779 O O . VAL A 1 223 ? -8.740 12.826 19.333 1.00 89.69 223 VAL A O 1
ATOM 1782 N N . ASP A 1 224 ? -10.360 14.391 19.338 1.00 90.06 224 ASP A N 1
ATOM 1783 C CA . ASP A 1 224 ? -10.733 14.221 20.739 1.00 90.06 224 ASP A CA 1
ATOM 1784 C C . ASP A 1 224 ? -11.477 12.905 20.919 1.00 90.06 224 ASP A C 1
ATOM 1786 O O . ASP A 1 224 ? -12.555 12.696 20.349 1.00 90.06 224 ASP A O 1
ATOM 1790 N N . ILE A 1 225 ? -10.921 12.049 21.758 1.00 89.94 225 ILE A N 1
ATOM 1791 C CA . ILE A 1 225 ? -11.514 10.782 22.165 1.00 89.94 225 ILE A CA 1
ATOM 1792 C C . ILE A 1 225 ? -11.675 10.684 23.686 1.00 89.94 225 ILE A C 1
ATOM 1794 O O . ILE A 1 225 ? -12.064 9.636 24.195 1.00 89.94 225 ILE A O 1
ATOM 1798 N N . SER A 1 226 ? -11.458 11.779 24.424 1.00 86.38 226 SER A N 1
ATOM 1799 C CA . SER A 1 226 ? -11.537 11.811 25.892 1.00 86.38 226 SER A CA 1
ATOM 1800 C C . SER A 1 226 ? -12.884 11.344 26.449 1.00 86.38 226 SER A C 1
ATOM 1802 O O . SER A 1 226 ? -12.954 10.796 27.546 1.00 86.38 226 SER A O 1
ATOM 1804 N N . GLY A 1 227 ? -13.959 11.532 25.682 1.00 79.94 227 GLY A N 1
ATOM 1805 C CA . GLY A 1 227 ? -15.310 11.132 26.055 1.00 79.94 227 GLY A CA 1
ATOM 1806 C C . GLY A 1 227 ? -15.666 9.670 25.765 1.00 79.94 227 GLY A C 1
ATOM 1807 O O . GLY A 1 227 ? -16.764 9.256 26.140 1.00 79.94 227 GLY A O 1
ATOM 1808 N N . LEU A 1 228 ? -14.794 8.883 25.119 1.00 80.38 228 LEU A N 1
ATOM 1809 C CA . LEU A 1 228 ? -15.129 7.515 24.699 1.00 80.38 228 LEU A CA 1
ATOM 1810 C C . LEU A 1 228 ? -15.447 6.593 25.877 1.00 80.38 228 LEU A C 1
ATOM 1812 O O . LEU A 1 228 ? -16.425 5.854 25.813 1.00 80.38 228 LEU A O 1
ATOM 1816 N N . HIS A 1 229 ? -14.699 6.691 26.980 1.00 74.12 229 HIS A N 1
ATOM 1817 C CA . HIS A 1 229 ? -14.990 5.925 28.200 1.00 74.12 229 HIS A CA 1
ATOM 1818 C C . HIS A 1 229 ? -16.360 6.265 28.813 1.00 74.12 229 HIS A C 1
ATOM 1820 O O . HIS A 1 229 ? -16.934 5.462 29.541 1.00 74.12 229 HIS A O 1
ATOM 1826 N N . GLU A 1 230 ? -16.901 7.444 28.505 1.00 77.12 230 GLU A N 1
ATOM 1827 C CA . GLU A 1 230 ? -18.219 7.904 28.950 1.00 77.12 230 GLU A CA 1
ATOM 1828 C C . GLU A 1 230 ? -19.311 7.663 27.889 1.00 77.12 230 GLU A C 1
ATOM 1830 O O . GLU A 1 230 ? -20.442 8.129 28.036 1.00 77.12 230 GLU A O 1
ATOM 1835 N N . GLY A 1 231 ? -18.980 6.971 26.792 1.00 70.38 231 GLY A N 1
ATOM 1836 C CA . GLY A 1 231 ? -19.886 6.688 25.680 1.00 70.38 231 GLY A CA 1
ATOM 1837 C C . GLY A 1 231 ? -20.197 7.888 24.778 1.00 70.38 231 GLY A C 1
ATOM 1838 O O . GLY A 1 231 ? -21.105 7.791 23.947 1.00 70.38 231 GLY A O 1
ATOM 1839 N N . LYS A 1 232 ? -19.472 9.006 24.924 1.00 74.19 232 LYS A N 1
ATOM 1840 C CA . LYS A 1 232 ? -19.631 10.208 24.092 1.00 74.19 232 LYS A CA 1
ATOM 1841 C C . LYS A 1 232 ? -18.957 10.021 22.732 1.00 74.19 232 LYS A C 1
ATOM 1843 O O . LYS A 1 232 ? -17.961 9.310 22.615 1.00 74.19 232 LYS A O 1
ATOM 1848 N N . ASP A 1 233 ? -19.493 10.693 21.717 1.00 75.81 233 ASP A N 1
ATOM 1849 C CA . ASP A 1 233 ? -18.927 10.660 20.368 1.00 75.81 233 ASP A CA 1
ATOM 1850 C C . ASP A 1 233 ? -17.612 11.450 20.286 1.00 75.81 233 ASP A C 1
ATOM 1852 O O . ASP A 1 233 ? -17.434 12.472 20.959 1.00 75.81 233 ASP A O 1
ATOM 1856 N N . ALA A 1 234 ? -16.703 10.969 19.435 1.00 76.00 234 ALA A N 1
ATOM 1857 C CA . ALA A 1 234 ? -15.429 11.619 19.164 1.00 76.00 234 ALA A CA 1
ATOM 1858 C C . ALA A 1 234 ? -15.640 12.972 18.464 1.00 76.00 234 ALA A C 1
ATOM 1860 O O . ALA A 1 234 ? -16.534 13.126 17.627 1.00 76.00 234 ALA A O 1
ATOM 1861 N N . LYS A 1 235 ? -14.805 13.963 18.790 1.00 74.50 235 LYS A N 1
ATOM 1862 C CA . LYS A 1 235 ? -14.855 15.296 18.170 1.00 74.50 235 LYS A CA 1
ATOM 1863 C C . LYS A 1 235 ? -13.585 15.533 17.371 1.00 74.50 235 LYS A C 1
ATOM 1865 O O . LYS A 1 235 ? -12.493 15.551 17.924 1.00 74.50 235 LYS A O 1
ATOM 1870 N N . SER A 1 236 ? -13.722 15.727 16.063 1.00 69.81 236 SER A N 1
ATOM 1871 C CA . SER A 1 236 ? -12.583 16.090 15.221 1.00 69.81 236 SER A CA 1
ATOM 1872 C C . SER A 1 236 ? -12.227 17.561 15.427 1.00 69.81 236 SER A C 1
ATOM 1874 O O . SER A 1 236 ? -13.108 18.425 15.382 1.00 69.81 236 SER A O 1
ATOM 1876 N N . TYR A 1 237 ? -10.940 17.843 15.639 1.00 58.84 237 TYR A N 1
ATOM 1877 C CA . TYR A 1 237 ? -10.424 19.205 15.607 1.00 58.84 237 TYR A CA 1
ATOM 1878 C C . TYR A 1 237 ? -9.813 19.480 14.227 1.00 58.84 237 TYR A C 1
ATOM 1880 O O . TYR A 1 237 ? -9.094 18.634 13.697 1.00 58.84 237 TYR A O 1
ATOM 1888 N N . PRO A 1 238 ? -10.060 20.657 13.630 1.00 50.56 238 PRO A N 1
ATOM 1889 C CA . PRO A 1 238 ? -9.512 21.009 12.322 1.00 50.56 238 PRO A CA 1
ATOM 1890 C C . PRO A 1 238 ? -8.015 21.361 12.361 1.00 50.56 238 PRO A C 1
ATOM 1892 O O . PRO A 1 238 ? -7.493 21.854 11.363 1.00 50.56 238 PRO A O 1
ATOM 1895 N N . GLU A 1 239 ? -7.316 21.159 13.483 1.00 53.06 239 GLU A N 1
ATOM 1896 C CA . GLU A 1 239 ? -5.893 21.479 13.579 1.00 53.06 239 GLU A CA 1
ATOM 1897 C C . GLU A 1 239 ? -5.071 20.515 12.719 1.00 53.06 239 GLU A C 1
ATOM 1899 O O . GLU A 1 239 ? -4.806 19.368 13.073 1.00 53.06 239 GLU A O 1
ATOM 1904 N N . GLN A 1 240 ? -4.696 21.013 11.543 1.00 52.69 240 GLN A N 1
ATOM 1905 C CA . GLN A 1 240 ? -3.718 20.404 10.662 1.00 52.69 240 GLN A CA 1
ATOM 1906 C C . GLN A 1 240 ? -2.324 20.718 11.201 1.00 52.69 240 GLN A C 1
ATOM 1908 O O . GLN A 1 240 ? -1.873 21.861 11.132 1.00 52.69 240 GLN A O 1
ATOM 1913 N N . ILE A 1 241 ? -1.618 19.705 11.702 1.00 51.16 241 ILE A N 1
ATOM 1914 C CA . ILE A 1 241 ? -0.182 19.830 11.952 1.00 51.16 241 ILE A CA 1
ATOM 1915 C C . ILE A 1 241 ? 0.519 19.380 10.668 1.00 51.16 241 ILE A C 1
ATOM 1917 O O . ILE A 1 241 ? 0.659 18.187 10.391 1.00 51.16 241 ILE A O 1
ATOM 1921 N N . SER A 1 242 ? 0.917 20.341 9.832 1.00 50.72 242 SER A N 1
ATOM 1922 C CA . SER A 1 242 ? 1.770 20.075 8.673 1.00 50.72 242 SER A CA 1
ATOM 1923 C C . SER A 1 242 ? 3.231 20.044 9.128 1.00 50.72 242 SER A C 1
ATOM 1925 O O . SER A 1 242 ? 3.860 21.091 9.280 1.00 50.72 242 SER A O 1
ATOM 1927 N N . GLY A 1 243 ? 3.764 18.851 9.374 1.00 48.06 243 GLY A N 1
ATOM 1928 C CA . GLY A 1 243 ? 5.200 18.634 9.539 1.00 48.06 243 GLY A CA 1
ATOM 1929 C C . GLY A 1 243 ? 5.772 18.059 8.250 1.00 48.06 243 GLY A C 1
ATOM 1930 O O . GLY A 1 243 ? 5.449 16.928 7.892 1.00 48.06 243 GLY A O 1
ATOM 1931 N N . ASN A 1 244 ? 6.593 18.828 7.536 1.00 42.44 244 ASN A N 1
ATOM 1932 C CA . ASN A 1 244 ? 7.405 18.274 6.456 1.00 42.44 244 ASN A CA 1
ATOM 1933 C C . ASN A 1 244 ? 8.478 17.367 7.072 1.00 42.44 244 ASN A C 1
ATOM 1935 O O . ASN A 1 244 ? 9.166 17.791 7.990 1.00 42.44 244 ASN A O 1
ATOM 1939 N N . GLN A 1 245 ? 8.567 16.141 6.554 1.00 43.00 245 GLN A N 1
ATOM 1940 C CA . GLN A 1 245 ? 9.686 15.195 6.629 1.00 43.00 245 GLN A CA 1
ATOM 1941 C C . GLN A 1 245 ? 10.885 15.596 7.515 1.00 43.00 245 GLN A C 1
ATOM 1943 O O . GLN A 1 245 ? 11.819 16.227 7.030 1.00 43.00 245 GLN A O 1
ATOM 1948 N N . ASP A 1 246 ? 10.933 15.089 8.748 1.00 40.81 246 ASP A N 1
ATOM 1949 C CA . ASP A 1 246 ? 12.218 14.791 9.393 1.00 40.81 246 ASP A CA 1
ATOM 1950 C C . ASP A 1 246 ? 12.688 13.425 8.873 1.00 40.81 246 ASP A C 1
ATOM 1952 O O . ASP A 1 246 ? 12.452 12.373 9.472 1.00 40.81 246 ASP A O 1
ATOM 1956 N N . ILE A 1 247 ? 13.304 13.429 7.688 1.00 43.81 247 ILE A N 1
ATOM 1957 C CA . ILE A 1 247 ? 14.165 12.327 7.259 1.00 43.81 247 ILE A CA 1
ATOM 1958 C C . ILE A 1 247 ? 15.515 12.549 7.946 1.00 43.81 247 ILE A C 1
ATOM 1960 O O . ILE A 1 247 ? 16.304 13.371 7.503 1.00 43.81 247 ILE A O 1
ATOM 1964 N N . LEU A 1 248 ? 15.728 11.809 9.035 1.00 38.94 248 LEU A N 1
ATOM 1965 C CA . LEU A 1 248 ? 16.996 11.180 9.420 1.00 38.94 248 LEU A CA 1
ATOM 1966 C C . LEU A 1 248 ? 18.283 11.986 9.129 1.00 38.94 248 LEU A C 1
ATOM 1968 O O . LEU A 1 248 ? 18.982 11.708 8.157 1.00 38.94 248 LEU A O 1
ATOM 1972 N N . ASP A 1 249 ? 18.658 12.877 10.049 1.00 38.41 249 ASP A N 1
ATOM 1973 C CA . ASP A 1 249 ? 20.074 13.103 10.359 1.00 38.41 249 ASP A CA 1
ATOM 1974 C C . ASP A 1 249 ? 20.512 12.009 11.350 1.00 38.41 249 ASP A C 1
ATOM 1976 O O . ASP A 1 249 ? 20.218 12.073 12.548 1.00 38.41 249 ASP A O 1
ATOM 1980 N N . GLY A 1 250 ? 21.171 10.972 10.829 1.00 36.16 250 GLY A N 1
ATOM 1981 C CA . GLY A 1 250 ? 21.755 9.862 11.588 1.00 36.16 250 GLY A CA 1
ATOM 1982 C C . GLY A 1 250 ? 22.571 8.932 10.707 1.00 36.16 250 GLY A C 1
ATOM 1983 O O . GLY A 1 250 ? 21.942 8.176 9.937 1.00 36.16 250 GLY A O 1
#

pLDDT: mean 79.78, std 21.53, range [26.97, 98.38]

Radius of gyration: 28.77 Å; chains: 1; bounding box: 65×56×99 Å

Secondary structure (DSSP, 8-state):
-----PPPP-------------PPPPP----TT---TT--------TTTSPPPP------EEEEEETTTTEEEEEE-TTGGGGS-TTT-HHHHHHHHHHHHHHHHHHTT-TTHHHHHHHHHHHT-S-EEPPPEEES-TTS-EEEEEEE-TT-S--EEEEEEHHHHHHHHHTTTSSPPSEEEEEGGGS-TTEEEEEEEE-TTS-EEEEEEEETTS--EEEEEEEE-TTGGGTPPPEEEEEEE---------

InterPro domains:
  IPR004106 Peptidase S9, N-terminal domain superfamily [SSF50993] (49-227)
  IPR029058 Alpha/Beta hydrolase fold [G3DSA:3.40.50.1820] (42-164)
  IPR051167 Prolyl oligopeptidase and macrocyclase [PTHR42881] (48-228)

Organism: NCBI:txid1280837

Foldseek 3Di:
DDDDDDDDDDPPDPPDDPPPPPDDPPDPDPCPPPPPPPPPPPVPDDCVVQPADDAAFDQDWDWDADVVVNGIDIDGDRRVVCVDDVVVDVVNVVNVVSNVVSVVVSVVVPPCVVVVVVVVLVVLQAKDKADFDWAAEPVKTKTWIWIDDGPGPWIFIFIATPVQVVVCVVVVPVPPHFDGQGTCVPPDPQWHWDDWHADNHRFKIKIWIDGPPDPDIFWIWIKGPNCRVVVDHIHGDPDTDGDPDPDDPD